Protein AF-A0AB39VXI3-F1 (afdb_monomer_lite)

Sequence (244 aa):
MFVRQLRINGYRSIRNIELELGQLNVICGPNGCGKSNLYKAVKLLHEASQGQLAAVLAEEGGIQKTLWAGKKRSGESRMNLSATLEDFDYELQVGFENSPGPGSSIFTLDPWVKAESLWMTGHQRRPSSRLVDASLGRFQMMMQREGIYRPLEASELSDGTLRFVCLAVAILSPRPPSFMAFNEPENSLHPDLIPALAMLLAETSRYSQLWITSHSPELAELIRQHAVVQCFELAQRQGETQLA

InterPro domains:
  IPR003959 ATPase, AAA-type, core [PF13304] (140-220)
  IPR027417 P-loop containing nucleoside triphosphate hydrolase [G3DSA:3.40.50.300] (1-109)
  IPR027417 P-loop containing nucleoside triphosphate hydrolase [G3DSA:3.40.50.300] (123-242)
  IPR027417 P-loop containing nucleoside triphosphate hydrolase [SSF52540] (1-229)
  IPR041685 Endonuclease GajA/Old nuclease/RecF-like, AAA domain [PF13175] (1-49)

Radius of gyration: 20.3 Å; chains: 1; bounding box: 41×55×59 Å

Secondary structure (DSSP, 8-state):
--EEEEEEEEETTEEEEEEE--SEEEEE--TTSSHHHHHHHHHHHHHHHTTTHHHHHHHTT-HHHHB--SPPPTT--EEEEEEEESSEEEEEEEE------TT--S-TTS-EEEEEEEEETTS---S--------------EE--TT-SSPEEGGGS-HHHHHHHHHHHHHT-SS--SEEEEESTTTTS-GGGHHHHHHHHHHHTTTSEEEEE-S-HHHHHHHHTTS--EEEEEEEETTEEEE-

Foldseek 3Di:
DAFQKKWKDFFQQAHTDIDGADLAEEEEEAPPLQLVSVLVLVVLVVCVQAVNNQVVCVVCPFLVNTGYDDDDDVPRFKIWIWTDGDFKIWIWIWGFDPDPDDPDDPPRRGIDGPDTAIGGPPDDGDHDDDDDDDDDDDDFDWADDPPDPDTDGLVRDDPQVSLLVVLLCQLPPPDHPQEDEEEASVPPHDPVCLLVSLQSSLVSSVRHRYHYYHHDPVSVVSVVVRHDYDYFYWGQDPSHIDTD

Organism: NCBI:txid3234145

Structure (mmCIF, N/CA/C/O backbone):
data_AF-A0AB39VXI3-F1
#
_entry.id   AF-A0AB39VXI3-F1
#
loop_
_atom_site.group_PDB
_atom_site.id
_atom_site.type_symbol
_atom_site.label_atom_id
_atom_site.label_alt_id
_atom_site.label_comp_id
_atom_site.label_asym_id
_atom_site.label_entity_id
_atom_site.label_seq_id
_atom_site.pdbx_PDB_ins_code
_atom_site.Cartn_x
_atom_site.Cartn_y
_atom_site.Cartn_z
_atom_site.occupancy
_atom_site.B_iso_or_equiv
_atom_site.auth_seq_id
_atom_site.auth_comp_id
_atom_site.auth_asym_id
_atom_site.auth_atom_id
_atom_site.pdbx_PDB_model_num
ATOM 1 N N . MET A 1 1 ? -11.856 -8.876 -9.275 1.00 69.25 1 MET A N 1
ATOM 2 C CA . MET A 1 1 ? -10.913 -8.922 -8.134 1.00 69.25 1 MET A CA 1
ATOM 3 C C . MET A 1 1 ? -10.643 -7.514 -7.616 1.00 69.25 1 MET A C 1
ATOM 5 O O . MET A 1 1 ? -9.584 -6.936 -7.849 1.00 69.25 1 MET A O 1
ATOM 9 N N . PHE A 1 2 ? -11.627 -7.002 -6.895 1.00 81.44 2 PHE A N 1
ATOM 10 C CA . PHE A 1 2 ? -11.574 -5.843 -6.019 1.00 81.44 2 PHE A CA 1
ATOM 11 C C . PHE A 1 2 ? -11.417 -6.340 -4.571 1.00 81.44 2 PHE A C 1
ATOM 13 O O . PHE A 1 2 ? -12.063 -7.311 -4.168 1.00 81.44 2 PHE A O 1
ATOM 20 N N . VAL A 1 3 ? -10.553 -5.704 -3.787 1.00 86.12 3 VAL A N 1
ATOM 21 C CA . VAL A 1 3 ? -10.392 -5.951 -2.349 1.00 86.12 3 VAL A CA 1
ATOM 22 C C . VAL A 1 3 ? -11.417 -5.094 -1.612 1.00 86.12 3 VAL A C 1
ATOM 24 O O . VAL A 1 3 ? -11.347 -3.874 -1.660 1.00 86.12 3 VAL A O 1
ATOM 27 N N . ARG A 1 4 ? -12.374 -5.712 -0.922 1.00 88.31 4 ARG A N 1
ATOM 28 C CA . ARG A 1 4 ? -13.419 -5.015 -0.154 1.00 88.31 4 ARG A CA 1
ATOM 29 C C . ARG A 1 4 ? -12.959 -4.599 1.234 1.00 88.31 4 ARG A C 1
ATOM 31 O O . ARG A 1 4 ? -13.412 -3.580 1.742 1.00 88.31 4 ARG A O 1
ATOM 38 N N . GLN A 1 5 ? -12.085 -5.382 1.863 1.00 90.50 5 GLN A N 1
ATOM 39 C CA . GLN A 1 5 ? -11.602 -5.086 3.209 1.00 90.50 5 GLN A CA 1
ATOM 40 C C . GLN A 1 5 ? -10.172 -5.589 3.414 1.00 90.50 5 GLN A C 1
ATOM 42 O O . GLN A 1 5 ? -9.829 -6.678 2.962 1.00 90.50 5 GLN A O 1
ATOM 47 N N . LEU A 1 6 ? -9.360 -4.825 4.142 1.00 90.56 6 LEU A N 1
ATOM 48 C CA . LEU A 1 6 ? -8.034 -5.216 4.615 1.00 90.56 6 LEU A CA 1
ATOM 49 C C . LEU A 1 6 ? -8.010 -5.205 6.150 1.00 90.56 6 LEU A C 1
ATOM 51 O O . LEU A 1 6 ? -8.359 -4.201 6.773 1.00 90.56 6 LEU A O 1
ATOM 55 N N . ARG A 1 7 ? -7.553 -6.300 6.765 1.00 88.88 7 ARG A N 1
ATOM 56 C CA . ARG A 1 7 ? -7.296 -6.403 8.210 1.00 88.88 7 ARG A CA 1
ATOM 57 C C . ARG A 1 7 ? -5.829 -6.737 8.469 1.00 88.88 7 ARG A C 1
ATOM 59 O O . ARG A 1 7 ? -5.289 -7.692 7.907 1.00 88.88 7 ARG A O 1
ATOM 66 N N . ILE A 1 8 ? -5.201 -5.972 9.359 1.00 90.06 8 ILE A N 1
ATOM 67 C CA . ILE A 1 8 ? -3.799 -6.117 9.770 1.00 90.06 8 ILE A CA 1
ATOM 68 C C . ILE A 1 8 ? -3.756 -6.247 11.293 1.00 90.06 8 ILE A C 1
ATOM 70 O O . ILE A 1 8 ? -4.106 -5.309 12.011 1.00 90.06 8 ILE A O 1
ATOM 74 N N . ASN A 1 9 ? -3.290 -7.390 11.792 1.00 86.75 9 ASN A N 1
ATOM 75 C CA . ASN A 1 9 ? -3.176 -7.673 13.218 1.00 86.75 9 ASN A CA 1
ATOM 76 C C . ASN A 1 9 ? -1.754 -8.133 13.580 1.00 86.75 9 ASN A C 1
ATOM 78 O O . ASN A 1 9 ? -1.178 -9.000 12.919 1.00 86.75 9 ASN A O 1
ATOM 82 N N . GLY A 1 10 ? -1.192 -7.567 14.649 1.00 82.69 10 GLY A N 1
ATOM 83 C CA . GLY A 1 10 ? 0.086 -8.004 15.215 1.00 82.69 10 GLY A CA 1
ATOM 84 C C . GLY A 1 10 ? 1.336 -7.682 14.379 1.00 82.69 10 GLY A C 1
ATOM 85 O O . GLY A 1 10 ? 2.333 -8.390 14.520 1.00 82.69 10 GLY A O 1
ATOM 86 N N . TYR A 1 11 ? 1.313 -6.646 13.531 1.00 86.12 11 TYR A N 1
ATOM 87 C CA . TYR A 1 11 ? 2.388 -6.313 12.584 1.00 86.12 11 TYR A CA 1
ATOM 88 C C . TYR A 1 11 ? 3.095 -4.990 12.931 1.00 86.12 11 TYR A C 1
ATOM 90 O O . TYR A 1 11 ? 2.539 -3.906 12.756 1.00 86.12 11 TYR A O 1
ATOM 98 N N . ARG A 1 12 ? 4.357 -5.050 13.371 1.00 87.12 12 ARG A N 1
ATOM 99 C CA . ARG A 1 12 ? 5.215 -3.892 13.703 1.00 87.12 12 ARG A CA 1
ATOM 100 C C . ARG A 1 12 ? 4.594 -2.910 14.706 1.00 87.12 12 ARG A C 1
ATOM 102 O O . ARG A 1 12 ? 4.552 -3.206 15.897 1.00 87.12 12 ARG A O 1
ATOM 109 N N . SER A 1 13 ? 4.146 -1.744 14.232 1.00 87.88 13 SER A N 1
ATOM 110 C CA . SER A 1 13 ? 3.434 -0.712 15.000 1.00 87.88 13 SER A CA 1
ATOM 111 C C . SER A 1 13 ? 1.910 -0.824 14.887 1.00 87.88 13 SER A C 1
ATOM 113 O O . SER A 1 13 ? 1.193 -0.089 15.554 1.00 87.88 13 SER A O 1
ATOM 115 N N . ILE A 1 14 ? 1.392 -1.730 14.059 1.00 89.69 14 ILE A N 1
ATOM 116 C CA . ILE A 1 14 ? -0.038 -1.957 13.855 1.00 89.69 14 ILE A CA 1
ATOM 117 C C . ILE A 1 14 ? -0.463 -3.133 14.729 1.00 89.69 14 ILE A C 1
ATOM 119 O O . ILE A 1 14 ? -0.146 -4.292 14.450 1.00 89.69 14 ILE A O 1
ATOM 123 N N . ARG A 1 15 ? -1.196 -2.837 15.801 1.00 86.25 15 ARG A N 1
ATOM 124 C CA . ARG A 1 15 ? -1.732 -3.872 16.686 1.00 86.25 15 ARG A CA 1
ATOM 125 C C . ARG A 1 15 ? -2.981 -4.520 16.103 1.00 86.25 15 ARG A C 1
ATOM 127 O O . ARG A 1 15 ? -3.026 -5.742 16.004 1.00 86.25 15 ARG A O 1
ATOM 134 N N . ASN A 1 16 ? -3.960 -3.708 15.709 1.00 89.56 16 ASN A N 1
ATOM 135 C CA . ASN A 1 16 ? -5.158 -4.133 14.991 1.00 89.56 16 ASN A CA 1
ATOM 136 C C . ASN A 1 16 ? -5.725 -2.958 14.179 1.00 89.56 16 ASN A C 1
ATOM 138 O O . ASN A 1 16 ? -6.167 -1.976 14.769 1.00 89.56 16 ASN A O 1
ATOM 142 N N . ILE A 1 17 ? -5.728 -3.066 12.852 1.00 92.19 17 ILE A N 1
ATOM 143 C CA . ILE A 1 17 ? -6.377 -2.122 11.932 1.00 92.19 17 ILE A CA 1
ATOM 144 C C . ILE A 1 17 ? -7.281 -2.901 10.975 1.00 92.19 17 ILE A C 1
ATOM 146 O O . ILE A 1 17 ? -6.923 -3.985 10.516 1.00 92.19 17 ILE A O 1
ATOM 150 N N . GLU A 1 18 ? -8.440 -2.322 10.678 1.00 92.69 18 GLU A N 1
ATOM 151 C CA . GLU A 1 18 ? -9.460 -2.831 9.765 1.00 92.69 18 GLU A CA 1
ATOM 152 C C . GLU A 1 18 ? -9.914 -1.676 8.867 1.00 92.69 18 GLU A C 1
ATOM 154 O O . GLU A 1 18 ? -10.170 -0.579 9.362 1.00 92.69 18 GLU A O 1
ATOM 159 N N . LEU A 1 19 ? -9.928 -1.901 7.552 1.00 93.19 19 LEU A N 1
ATOM 160 C CA . LEU A 1 19 ? -10.155 -0.877 6.531 1.00 93.19 19 LEU A CA 1
ATOM 161 C C . LEU A 1 19 ? -11.074 -1.443 5.448 1.00 93.19 19 LEU A C 1
ATOM 163 O O . LEU A 1 19 ? -10.679 -2.364 4.735 1.00 93.19 19 LEU A O 1
ATOM 167 N N . GLU A 1 20 ? -12.280 -0.901 5.313 1.00 93.75 20 GLU A N 1
ATOM 168 C CA . GLU A 1 20 ? -13.154 -1.146 4.157 1.00 93.75 20 GLU A CA 1
ATOM 169 C C . GLU A 1 20 ? -12.652 -0.301 2.987 1.00 93.75 20 GLU A C 1
ATOM 171 O O . GLU A 1 20 ? -12.491 0.903 3.157 1.00 93.75 20 GLU A O 1
ATOM 176 N N . LEU A 1 21 ? -12.348 -0.904 1.836 1.00 93.69 21 LEU A N 1
ATOM 177 C CA . LEU A 1 21 ? -11.631 -0.227 0.751 1.00 93.69 21 LEU A CA 1
ATOM 178 C C . LEU A 1 21 ? -12.560 0.166 -0.399 1.00 93.69 21 LEU A C 1
ATOM 180 O O . LEU A 1 21 ? -13.336 -0.648 -0.899 1.00 93.69 21 LEU A O 1
ATOM 184 N N . GLY A 1 22 ? -12.410 1.402 -0.865 1.00 93.81 22 GLY A N 1
ATOM 185 C CA . GLY A 1 22 ? -13.047 1.931 -2.065 1.00 93.81 22 GLY A CA 1
ATOM 186 C C . GLY A 1 22 ? -12.204 1.689 -3.318 1.00 93.81 22 GLY A C 1
ATOM 187 O O . GLY A 1 22 ? -11.193 0.984 -3.288 1.00 93.81 22 GLY A O 1
ATOM 188 N N . GLN A 1 23 ? -12.592 2.313 -4.432 1.00 94.62 23 GLN A N 1
ATOM 189 C CA . GLN A 1 23 ? -11.849 2.221 -5.694 1.00 94.62 23 GLN A CA 1
ATOM 190 C C . GLN A 1 23 ? -10.489 2.942 -5.636 1.00 94.62 23 GLN A C 1
ATOM 192 O O . GLN A 1 23 ? -9.514 2.468 -6.215 1.00 94.62 23 GLN A O 1
ATOM 197 N N . LEU A 1 24 ? -10.401 4.063 -4.913 1.00 96.06 24 LEU A N 1
ATOM 198 C CA . LEU A 1 24 ? -9.186 4.866 -4.776 1.00 96.06 24 LEU A CA 1
ATOM 199 C C . LEU A 1 24 ? -8.959 5.199 -3.296 1.00 96.06 24 LEU A C 1
ATOM 201 O O . LEU A 1 24 ? -9.704 5.981 -2.706 1.00 96.06 24 LEU A O 1
ATOM 205 N N . ASN A 1 25 ? -7.938 4.588 -2.695 1.00 95.75 25 ASN A N 1
ATOM 206 C CA . ASN A 1 25 ? -7.640 4.677 -1.267 1.00 95.75 25 ASN A CA 1
ATOM 207 C C . ASN A 1 25 ? -6.348 5.470 -1.050 1.00 95.75 25 ASN A C 1
ATOM 209 O O . ASN A 1 25 ? -5.294 5.062 -1.546 1.00 95.75 25 ASN A O 1
ATOM 213 N N . VAL A 1 26 ? -6.403 6.563 -0.284 1.00 95.38 26 VAL A N 1
ATOM 214 C CA . VAL A 1 26 ? -5.223 7.371 0.068 1.00 95.38 26 VAL A CA 1
ATOM 215 C C . VAL A 1 26 ? -5.016 7.381 1.581 1.00 95.38 26 VAL A C 1
ATOM 217 O O . VAL A 1 26 ? -5.882 7.802 2.345 1.00 95.38 26 VAL A O 1
ATOM 220 N N . ILE A 1 27 ? -3.848 6.914 2.014 1.00 94.44 27 ILE A N 1
ATOM 221 C CA . ILE A 1 27 ? -3.446 6.778 3.410 1.00 94.44 27 ILE A CA 1
ATOM 222 C C . ILE A 1 27 ? -2.492 7.931 3.751 1.00 94.44 27 ILE A C 1
ATOM 224 O O . ILE A 1 27 ? -1.345 7.961 3.293 1.00 94.44 27 ILE A O 1
ATOM 228 N N . CYS A 1 28 ? -2.970 8.862 4.572 1.00 91.62 28 CYS A N 1
ATOM 229 C CA . CYS A 1 28 ? -2.289 10.088 4.992 1.00 91.62 28 CYS A CA 1
ATOM 230 C C . CYS A 1 28 ? -1.898 10.048 6.483 1.00 91.62 28 CYS A C 1
ATOM 232 O O . CYS A 1 28 ? -2.209 9.107 7.212 1.00 91.62 28 CYS A O 1
ATOM 234 N N . GLY A 1 29 ? -1.180 11.075 6.939 1.00 86.19 29 GLY A N 1
ATOM 235 C CA . GLY A 1 29 ? -0.747 11.252 8.331 1.00 86.19 29 GLY A CA 1
ATOM 236 C C . GLY A 1 29 ? 0.712 11.719 8.421 1.00 86.19 29 GLY A C 1
ATOM 237 O O . GLY A 1 29 ? 1.407 11.736 7.401 1.00 86.19 29 GLY A O 1
ATOM 238 N N . PRO A 1 30 ? 1.222 12.071 9.614 1.00 83.50 30 PRO A N 1
ATOM 239 C CA . PRO A 1 30 ? 2.572 12.612 9.791 1.00 83.50 30 PRO A CA 1
ATOM 240 C C . PRO A 1 30 ? 3.688 11.570 9.578 1.00 83.50 30 PRO A C 1
ATOM 242 O O . PRO A 1 30 ? 3.446 10.379 9.345 1.00 83.50 30 PRO A O 1
ATOM 245 N N . ASN A 1 31 ? 4.946 12.004 9.673 1.00 84.75 31 ASN A N 1
ATOM 246 C CA . ASN A 1 31 ? 6.098 11.099 9.678 1.00 84.75 31 ASN A CA 1
ATOM 247 C C . ASN A 1 31 ? 6.047 10.152 10.889 1.00 84.75 31 ASN A C 1
ATOM 249 O O . ASN A 1 31 ? 5.639 10.537 11.981 1.00 84.75 31 ASN A O 1
ATOM 253 N N . GLY A 1 32 ? 6.437 8.890 10.691 1.00 82.94 32 GLY A N 1
ATOM 254 C CA . GLY A 1 32 ? 6.455 7.872 11.749 1.00 82.94 32 GLY A CA 1
ATOM 255 C C . GLY A 1 32 ? 5.091 7.302 12.176 1.00 82.94 32 GLY A C 1
ATOM 256 O O . GLY A 1 32 ? 5.077 6.325 12.920 1.00 82.94 32 GLY A O 1
ATOM 257 N N . CYS A 1 33 ? 3.953 7.825 11.691 1.00 88.12 33 CYS A N 1
ATOM 258 C CA . CYS A 1 33 ? 2.627 7.361 12.134 1.00 88.12 33 CYS A CA 1
ATOM 259 C C . CYS A 1 33 ? 2.344 5.879 11.831 1.00 88.12 33 CYS A C 1
ATOM 261 O O . CYS A 1 33 ? 1.691 5.209 12.628 1.00 88.12 33 CYS A O 1
ATOM 263 N N . GLY A 1 34 ? 2.862 5.355 10.713 1.00 87.75 34 GLY A N 1
ATOM 264 C CA . GLY A 1 34 ? 2.712 3.950 10.317 1.00 87.75 34 GLY A CA 1
ATOM 265 C C . GLY A 1 34 ? 2.456 3.688 8.830 1.00 87.75 34 GLY A C 1
ATOM 266 O O . GLY A 1 34 ? 2.448 2.520 8.448 1.00 87.75 34 GLY A O 1
ATOM 267 N N . LYS A 1 35 ? 2.300 4.722 7.983 1.00 90.88 35 LYS A N 1
ATOM 268 C CA . LYS A 1 35 ? 2.035 4.593 6.528 1.00 90.88 35 LYS A CA 1
ATOM 269 C C . LYS A 1 35 ? 2.856 3.493 5.846 1.00 90.88 35 LYS A C 1
ATOM 271 O O . LYS A 1 35 ? 2.298 2.566 5.268 1.00 90.88 35 LYS A O 1
ATOM 276 N N . SER A 1 36 ? 4.179 3.545 5.983 1.00 88.88 36 SER A N 1
ATOM 277 C CA . SER A 1 36 ? 5.098 2.602 5.335 1.00 88.88 36 SER A CA 1
ATOM 278 C C . SER A 1 36 ? 5.007 1.175 5.910 1.00 88.88 36 SER A C 1
ATOM 280 O O . SER A 1 36 ? 5.344 0.219 5.218 1.00 88.88 36 SER A O 1
ATOM 282 N N . ASN A 1 37 ? 4.504 0.990 7.142 1.00 89.44 37 ASN A N 1
ATOM 283 C CA . ASN A 1 37 ? 4.169 -0.338 7.678 1.00 89.44 37 ASN A CA 1
ATOM 284 C C . ASN A 1 37 ? 2.856 -0.864 7.075 1.00 89.44 37 ASN A C 1
ATOM 286 O O . ASN A 1 37 ? 2.788 -2.039 6.732 1.00 89.44 37 ASN A O 1
ATOM 290 N N . LEU A 1 38 ? 1.855 -0.001 6.880 1.00 90.38 38 LEU A N 1
ATOM 291 C CA . LEU A 1 38 ? 0.609 -0.329 6.175 1.00 90.38 38 LEU A CA 1
ATOM 292 C C . LEU A 1 38 ? 0.883 -0.748 4.719 1.00 90.38 38 LEU A C 1
ATOM 294 O O . LEU A 1 38 ? 0.427 -1.805 4.293 1.00 90.38 38 LEU A O 1
ATOM 298 N N . TYR A 1 39 ? 1.727 -0.004 3.995 1.00 89.50 39 TYR A N 1
ATOM 299 C CA . TYR A 1 39 ? 2.199 -0.413 2.666 1.00 89.50 39 TYR A CA 1
ATOM 300 C C . TYR A 1 39 ? 2.985 -1.734 2.698 1.00 89.50 39 TYR A C 1
ATOM 302 O O . TYR A 1 39 ? 2.702 -2.631 1.907 1.00 89.50 39 TYR A O 1
ATOM 310 N N . LYS A 1 40 ? 3.936 -1.906 3.630 1.00 86.06 40 LYS A N 1
ATOM 311 C CA . LYS A 1 40 ? 4.706 -3.161 3.744 1.00 86.06 40 LYS A CA 1
ATOM 312 C C . LYS A 1 40 ? 3.832 -4.373 4.094 1.00 86.06 40 LYS A C 1
ATOM 314 O O . LYS A 1 40 ? 4.170 -5.468 3.666 1.00 86.06 40 LYS A O 1
ATOM 319 N N . ALA A 1 41 ? 2.713 -4.207 4.803 1.00 86.69 41 ALA A N 1
ATOM 320 C CA . ALA A 1 41 ? 1.754 -5.291 5.040 1.00 86.69 41 ALA A CA 1
ATOM 321 C C . ALA A 1 41 ? 1.037 -5.722 3.744 1.00 86.69 41 ALA A C 1
ATOM 323 O O . ALA A 1 41 ? 0.932 -6.916 3.471 1.00 86.69 41 ALA A O 1
ATOM 324 N N . VAL A 1 42 ? 0.621 -4.762 2.906 1.00 86.56 42 VAL A N 1
ATOM 325 C CA . VAL A 1 42 ? 0.069 -5.037 1.565 1.00 86.56 42 VAL A CA 1
ATOM 326 C C . VAL A 1 42 ? 1.126 -5.674 0.654 1.00 86.56 42 VAL A C 1
ATOM 328 O O . VAL A 1 42 ? 0.834 -6.672 -0.005 1.00 86.56 42 VAL A O 1
ATOM 331 N N . LYS A 1 43 ? 2.378 -5.186 0.684 1.00 82.56 43 LYS A N 1
ATOM 332 C CA . LYS A 1 43 ? 3.503 -5.837 -0.008 1.00 82.56 43 LYS A CA 1
ATOM 333 C C . LYS A 1 43 ? 3.660 -7.289 0.457 1.00 82.56 43 LYS A C 1
ATOM 335 O O . LYS A 1 43 ? 3.766 -8.176 -0.378 1.00 82.56 43 LYS A O 1
ATOM 340 N N . LEU A 1 44 ? 3.644 -7.551 1.765 1.00 81.38 44 LEU A N 1
ATOM 341 C CA . LEU A 1 44 ? 3.857 -8.896 2.305 1.00 81.38 44 LEU A CA 1
ATOM 342 C C . LEU A 1 44 ? 2.751 -9.883 1.896 1.00 81.38 44 LEU A C 1
ATOM 344 O O . LEU A 1 44 ? 3.054 -11.041 1.621 1.00 81.38 44 LEU A O 1
ATOM 348 N N . LEU A 1 45 ? 1.495 -9.430 1.801 1.00 78.06 45 LEU A N 1
ATOM 349 C CA . LEU A 1 45 ? 0.391 -10.227 1.249 1.00 78.06 45 LEU A CA 1
ATOM 350 C C . LEU A 1 45 ? 0.631 -10.600 -0.223 1.00 78.06 45 LEU A C 1
ATOM 352 O O . LEU A 1 45 ? 0.457 -11.762 -0.591 1.00 78.06 45 LEU A O 1
ATOM 356 N N . HIS A 1 46 ? 1.068 -9.640 -1.045 1.00 78.56 46 HIS A N 1
ATOM 357 C CA . HIS A 1 46 ? 1.416 -9.888 -2.446 1.00 78.56 46 HIS A CA 1
ATOM 358 C C . HIS A 1 46 ? 2.597 -10.861 -2.570 1.00 78.56 46 HIS A C 1
ATOM 360 O O . HIS A 1 46 ? 2.470 -11.896 -3.218 1.00 78.56 46 HIS A O 1
ATOM 366 N N . GLU A 1 47 ? 3.709 -10.597 -1.888 1.00 72.75 47 GLU A N 1
ATOM 367 C CA . GLU A 1 47 ? 4.921 -11.427 -1.942 1.00 72.75 47 GLU A CA 1
ATOM 368 C C . GLU A 1 47 ? 4.675 -12.856 -1.428 1.00 72.75 47 GLU A C 1
ATOM 370 O O . GLU A 1 47 ? 5.243 -13.814 -1.950 1.00 72.75 47 GLU A O 1
ATOM 375 N N . ALA A 1 48 ? 3.771 -13.031 -0.457 1.00 68.31 48 ALA A N 1
ATOM 376 C CA . ALA A 1 48 ? 3.322 -14.351 -0.021 1.00 68.31 48 ALA A CA 1
ATOM 377 C C . ALA A 1 48 ? 2.569 -15.118 -1.116 1.00 68.31 48 ALA A C 1
ATOM 379 O O . ALA A 1 48 ? 2.832 -16.304 -1.298 1.00 68.31 48 ALA A O 1
ATOM 380 N N . SER A 1 49 ? 1.705 -14.448 -1.890 1.00 64.12 49 SER A N 1
ATOM 381 C CA . SER A 1 49 ? 1.008 -15.080 -3.023 1.00 64.12 49 SER A CA 1
ATOM 382 C C . SER A 1 49 ? 1.957 -15.561 -4.131 1.00 64.12 49 SER A C 1
ATOM 384 O O . SER A 1 49 ? 1.606 -16.469 -4.877 1.00 64.12 49 SER A O 1
ATOM 386 N N . GLN A 1 50 ? 3.163 -14.985 -4.208 1.00 67.56 50 GLN A N 1
ATOM 387 C CA . GLN A 1 50 ? 4.234 -15.374 -5.136 1.00 67.56 50 GLN A CA 1
ATOM 388 C C . GLN A 1 50 ? 5.235 -16.370 -4.506 1.00 67.56 50 GLN A C 1
ATOM 390 O O . GLN A 1 50 ? 6.309 -16.611 -5.049 1.00 67.56 50 GLN A O 1
ATOM 395 N N . GLY A 1 51 ? 4.944 -16.908 -3.314 1.00 62.38 51 GLY A N 1
ATOM 396 C CA . GLY A 1 51 ? 5.833 -17.822 -2.583 1.00 62.38 51 GLY A CA 1
ATOM 397 C C . GLY A 1 51 ? 7.081 -17.173 -1.959 1.00 62.38 51 GLY A C 1
ATOM 398 O O . GLY A 1 51 ? 7.851 -17.857 -1.286 1.00 62.38 51 GLY A O 1
ATOM 399 N N . GLN A 1 52 ? 7.280 -15.859 -2.106 1.00 72.62 52 GLN A N 1
ATOM 400 C CA . GLN A 1 52 ? 8.497 -15.140 -1.692 1.00 72.62 52 GLN A CA 1
ATOM 401 C C . GLN A 1 52 ? 8.520 -14.739 -0.202 1.00 72.62 52 GLN A C 1
ATOM 403 O O . GLN A 1 52 ? 9.463 -14.090 0.256 1.00 72.62 52 GLN A O 1
ATOM 408 N N . LEU A 1 53 ? 7.507 -15.136 0.581 1.00 69.38 53 LEU A N 1
ATOM 409 C CA . LEU A 1 53 ? 7.307 -14.727 1.979 1.00 69.38 53 LEU A CA 1
ATOM 410 C C . LEU A 1 53 ? 8.556 -14.888 2.862 1.00 69.38 53 LEU A C 1
ATOM 412 O O . LEU A 1 53 ? 8.890 -13.979 3.621 1.00 69.38 53 LEU A O 1
ATOM 416 N N . ALA A 1 54 ? 9.254 -16.022 2.766 1.00 66.62 54 ALA A N 1
ATOM 417 C CA . ALA A 1 54 ? 10.436 -16.284 3.587 1.00 66.62 54 ALA A CA 1
ATOM 418 C C . ALA A 1 54 ? 11.606 -15.341 3.248 1.00 66.62 54 ALA A C 1
ATOM 420 O O . ALA A 1 54 ? 12.260 -14.829 4.157 1.00 66.62 54 ALA A O 1
ATOM 421 N N . ALA A 1 55 ? 11.825 -15.056 1.959 1.00 66.06 55 ALA A N 1
ATOM 422 C CA . ALA A 1 55 ? 12.871 -14.145 1.501 1.00 66.06 55 ALA A CA 1
ATOM 423 C C . ALA A 1 55 ? 12.590 -12.703 1.951 1.00 66.06 55 ALA A C 1
ATOM 425 O O . ALA A 1 55 ? 13.440 -12.073 2.577 1.00 66.06 55 ALA A O 1
ATOM 426 N N . VAL A 1 56 ? 11.366 -12.209 1.744 1.00 71.62 56 VAL A N 1
ATOM 427 C CA . VAL A 1 56 ? 10.979 -10.840 2.132 1.00 71.62 56 VAL A CA 1
ATOM 428 C C . VAL A 1 56 ? 10.998 -10.650 3.655 1.00 71.62 56 VAL A C 1
ATOM 430 O O . VAL A 1 56 ? 11.362 -9.581 4.146 1.00 71.62 56 VAL A O 1
ATOM 433 N N . LEU A 1 57 ? 10.684 -11.688 4.439 1.00 72.88 57 LEU A N 1
ATOM 434 C CA . LEU A 1 57 ? 10.839 -11.634 5.897 1.00 72.88 57 LEU A CA 1
ATOM 435 C C . LEU A 1 57 ? 12.303 -11.671 6.357 1.00 72.88 57 LEU A C 1
ATOM 437 O O . LEU A 1 57 ? 12.598 -11.111 7.414 1.00 72.88 57 LEU A O 1
ATOM 441 N N . ALA A 1 58 ? 13.219 -12.256 5.582 1.00 67.75 58 ALA A N 1
ATOM 442 C CA . ALA A 1 58 ? 14.655 -12.140 5.825 1.00 67.75 58 ALA A CA 1
ATOM 443 C C . ALA A 1 58 ? 15.175 -10.728 5.485 1.00 67.75 58 ALA A C 1
ATOM 445 O O . ALA A 1 58 ? 15.867 -10.130 6.311 1.00 67.75 58 ALA A O 1
ATOM 446 N N . GLU A 1 59 ? 14.775 -10.153 4.342 1.00 71.44 59 GLU A N 1
ATOM 447 C CA . GLU A 1 59 ? 15.115 -8.775 3.931 1.00 71.44 59 GLU A CA 1
ATOM 448 C C . GLU A 1 59 ? 14.661 -7.721 4.954 1.00 71.44 59 GLU A C 1
ATOM 450 O O . GLU A 1 59 ? 15.418 -6.819 5.310 1.00 71.44 59 GLU A O 1
ATOM 455 N N . GLU A 1 60 ? 13.449 -7.858 5.503 1.00 72.56 60 GLU A N 1
ATOM 456 C CA . GLU A 1 60 ? 12.926 -6.984 6.567 1.00 72.56 60 GLU A CA 1
ATOM 457 C C . GLU A 1 60 ? 13.584 -7.232 7.948 1.00 72.56 60 GLU A C 1
ATOM 459 O O . GLU A 1 60 ? 13.154 -6.673 8.964 1.00 72.56 60 GLU A O 1
ATOM 464 N N . GLY A 1 61 ? 14.648 -8.042 8.001 1.00 64.44 61 GLY A N 1
ATOM 465 C CA . GLY A 1 61 ? 15.492 -8.269 9.171 1.00 64.44 61 GLY A CA 1
ATOM 466 C C . GLY A 1 61 ? 14.985 -9.344 10.135 1.00 64.44 61 GLY A C 1
ATOM 467 O O . GLY A 1 61 ? 15.291 -9.267 11.329 1.00 64.44 61 GLY A O 1
ATOM 468 N N . GLY A 1 62 ? 14.228 -10.319 9.626 1.00 65.62 62 GLY A N 1
ATOM 469 C CA . GLY A 1 62 ? 13.690 -11.470 10.350 1.00 65.62 62 GLY A CA 1
ATOM 470 C C . GLY A 1 62 ? 12.276 -11.252 10.898 1.00 65.62 62 GLY A C 1
ATOM 471 O O . GLY A 1 62 ? 11.862 -10.130 11.207 1.00 65.62 62 GLY A O 1
ATOM 472 N N . ILE A 1 63 ? 11.539 -12.353 11.107 1.00 68.12 63 ILE A N 1
ATOM 473 C CA . ILE A 1 63 ? 10.161 -12.333 11.638 1.00 68.12 63 ILE A CA 1
ATOM 474 C C . ILE A 1 63 ? 10.039 -11.579 12.978 1.00 68.12 63 ILE A C 1
ATOM 476 O O . ILE A 1 63 ? 9.031 -10.928 13.255 1.00 68.12 63 ILE A O 1
ATOM 480 N N . GLN A 1 64 ? 11.101 -11.582 13.793 1.00 64.88 64 GLN A N 1
ATOM 481 C CA . GLN A 1 64 ? 11.154 -10.843 15.058 1.00 64.88 64 GLN A CA 1
ATOM 482 C C . GLN A 1 64 ? 10.885 -9.335 14.898 1.00 64.88 64 GLN A C 1
ATOM 484 O O . GLN A 1 64 ? 10.289 -8.739 15.793 1.00 64.88 64 GLN A O 1
ATOM 489 N N . LYS A 1 65 ? 11.301 -8.729 13.774 1.00 67.25 65 LYS A N 1
ATOM 490 C CA . LYS A 1 65 ? 11.165 -7.287 13.487 1.00 67.25 65 LYS A CA 1
ATOM 491 C C . LYS A 1 65 ? 9.892 -6.924 12.715 1.00 67.25 65 LYS A C 1
ATOM 493 O O . LYS A 1 65 ? 9.599 -5.743 12.537 1.00 67.25 65 LYS A O 1
ATOM 498 N N . THR A 1 66 ? 9.145 -7.911 12.223 1.00 68.44 66 THR A N 1
ATOM 499 C CA . THR A 1 66 ? 7.857 -7.715 11.534 1.00 68.44 66 THR A CA 1
ATOM 500 C C . THR A 1 66 ? 6.655 -7.971 12.441 1.00 68.44 66 THR A C 1
ATOM 502 O O . THR A 1 66 ? 5.612 -7.357 12.240 1.00 68.44 66 THR A O 1
ATOM 505 N N . LEU A 1 67 ? 6.801 -8.772 13.498 1.00 73.94 67 LEU A N 1
ATOM 506 C CA . LEU A 1 67 ? 5.795 -8.900 14.558 1.00 73.94 67 LEU A CA 1
ATOM 507 C C . LEU A 1 67 ? 5.622 -7.607 15.386 1.00 73.94 67 LEU A C 1
ATOM 509 O O . LEU A 1 67 ? 6.482 -6.727 15.399 1.00 73.94 67 LEU A O 1
ATOM 513 N N . TRP A 1 68 ? 4.498 -7.510 16.101 1.00 73.50 68 TRP A N 1
ATOM 514 C CA . TRP A 1 68 ? 4.149 -6.406 17.007 1.00 73.50 68 TRP A CA 1
ATOM 515 C C . TRP A 1 68 ? 5.253 -6.103 18.033 1.00 73.50 68 TRP A C 1
ATOM 517 O O . TRP A 1 68 ? 5.748 -7.001 18.725 1.00 73.50 68 TRP A O 1
ATOM 527 N N . ALA A 1 69 ? 5.612 -4.821 18.137 1.00 63.72 69 ALA A N 1
ATOM 528 C CA . ALA A 1 69 ? 6.732 -4.331 18.943 1.00 63.72 69 ALA A CA 1
ATOM 529 C C . ALA A 1 69 ? 6.356 -3.895 20.375 1.00 63.72 69 ALA A C 1
ATOM 531 O O . ALA A 1 69 ? 7.241 -3.700 21.207 1.00 63.72 69 ALA A O 1
ATOM 532 N N . GLY A 1 70 ? 5.064 -3.725 20.679 1.00 61.00 70 GLY A N 1
ATOM 533 C CA . GLY A 1 70 ? 4.597 -3.320 22.009 1.00 61.00 70 GLY A CA 1
ATOM 534 C C . GLY A 1 70 ? 4.566 -4.460 23.036 1.00 61.00 70 GLY A C 1
ATOM 535 O O . GLY A 1 70 ? 4.979 -5.590 22.771 1.00 61.00 70 GLY A O 1
ATOM 536 N N . LYS A 1 71 ? 4.029 -4.178 24.234 1.00 51.72 71 LYS A N 1
ATOM 537 C CA . LYS A 1 71 ? 3.839 -5.198 25.285 1.00 51.72 71 LYS A CA 1
ATOM 538 C C . LYS A 1 71 ? 2.944 -6.332 24.763 1.00 51.72 71 LYS A C 1
ATOM 540 O O . LYS A 1 71 ? 1.795 -6.089 24.396 1.00 51.72 71 LYS A O 1
ATOM 545 N N . LYS A 1 72 ? 3.480 -7.554 24.747 1.00 52.12 72 LYS A N 1
ATOM 546 C CA . LYS A 1 72 ? 2.807 -8.784 24.293 1.00 52.12 72 LYS A CA 1
ATOM 547 C C . LYS A 1 72 ? 2.100 -9.461 25.468 1.00 52.12 72 LYS A C 1
ATOM 549 O O . LYS A 1 72 ? 2.649 -9.477 26.572 1.00 52.12 72 LYS A O 1
ATOM 554 N N . ARG A 1 73 ? 0.928 -10.063 25.256 1.00 52.06 73 ARG A N 1
ATOM 555 C CA . ARG A 1 73 ? 0.389 -11.066 26.193 1.00 52.06 73 ARG A CA 1
ATOM 556 C C . ARG A 1 73 ? 1.088 -12.409 25.974 1.00 52.06 73 ARG A C 1
ATOM 558 O O . ARG A 1 73 ? 1.653 -12.667 24.911 1.00 52.06 73 ARG A O 1
ATOM 565 N N . SER A 1 74 ? 1.036 -13.284 26.977 1.00 43.72 74 SER A N 1
ATOM 566 C CA . SER A 1 74 ? 1.563 -14.646 26.839 1.00 43.72 74 SER A CA 1
ATOM 567 C C . SER A 1 74 ? 0.868 -15.367 25.675 1.00 43.72 74 SER A C 1
ATOM 569 O O . SER A 1 74 ? -0.360 -15.400 25.617 1.00 43.72 74 SER A O 1
ATOM 571 N N . GLY A 1 75 ? 1.651 -15.890 24.728 1.00 49.62 75 GLY A N 1
ATOM 572 C CA . GLY A 1 75 ? 1.165 -16.529 23.497 1.00 49.62 75 GLY A CA 1
ATOM 573 C C . GLY A 1 75 ? 1.006 -15.613 22.269 1.00 49.62 75 GLY A C 1
ATOM 574 O O . GLY A 1 75 ? 0.876 -16.131 21.158 1.00 49.62 75 GLY A O 1
ATOM 575 N N . GLU A 1 76 ? 1.073 -14.282 22.405 1.00 49.81 76 GLU A N 1
ATOM 576 C CA . GLU A 1 76 ? 0.963 -13.329 21.280 1.00 49.81 76 GLU A CA 1
ATOM 577 C C . GLU A 1 76 ? 2.283 -13.195 20.490 1.00 49.81 76 GLU A C 1
ATOM 579 O O . GLU A 1 76 ? 2.940 -12.154 20.473 1.00 49.81 76 GLU A O 1
ATOM 584 N N . SER A 1 77 ? 2.649 -14.275 19.795 1.00 61.09 77 SER A N 1
ATOM 585 C CA . SER A 1 77 ? 3.802 -14.347 18.884 1.00 61.09 77 SER A CA 1
ATOM 586 C C . SER A 1 77 ? 3.377 -14.797 17.477 1.00 61.09 77 SER A C 1
ATOM 588 O O . SER A 1 77 ? 3.882 -15.781 16.925 1.00 61.09 77 SER A O 1
ATOM 590 N N . ARG A 1 78 ? 2.379 -14.097 16.926 1.00 65.31 78 ARG A N 1
ATOM 591 C CA . ARG A 1 78 ? 1.864 -14.249 15.558 1.00 65.31 78 ARG A CA 1
ATOM 592 C C . ARG A 1 78 ? 1.377 -12.906 15.010 1.00 65.31 78 ARG A C 1
ATOM 594 O O . ARG A 1 78 ? 0.903 -12.079 15.785 1.00 65.31 78 ARG A O 1
ATOM 601 N N . MET A 1 79 ? 1.451 -12.743 13.696 1.00 72.69 79 MET A N 1
ATOM 602 C CA . MET A 1 79 ? 0.724 -11.730 12.930 1.00 72.69 79 MET A CA 1
ATOM 603 C C . MET A 1 79 ? -0.362 -12.413 12.097 1.00 72.69 79 MET A C 1
ATOM 605 O O . MET A 1 79 ? -0.210 -13.579 11.721 1.00 72.69 79 MET A O 1
ATOM 609 N N . ASN A 1 80 ? -1.444 -11.691 11.815 1.00 71.31 80 ASN A N 1
ATOM 610 C CA . ASN A 1 80 ? -2.468 -12.099 10.859 1.00 71.31 80 ASN A CA 1
ATOM 611 C C . ASN A 1 80 ? -2.698 -10.954 9.871 1.00 71.31 80 ASN A C 1
ATOM 613 O O . ASN A 1 80 ? -3.013 -9.834 10.283 1.00 71.31 80 ASN A O 1
ATOM 617 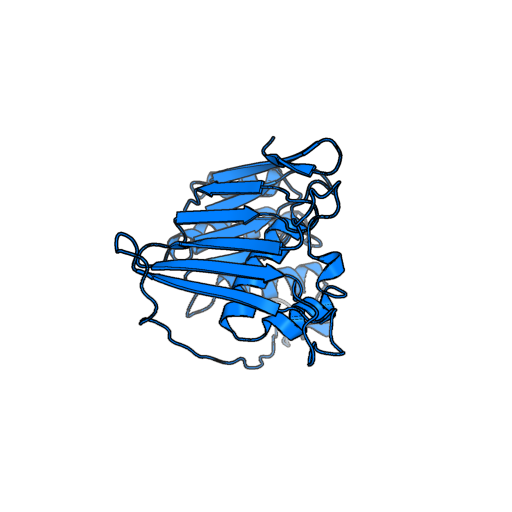N N . LEU A 1 81 ? -2.528 -11.238 8.585 1.00 71.31 81 LEU A N 1
ATOM 618 C CA . LEU A 1 81 ? -2.849 -10.331 7.491 1.00 71.31 81 LEU A CA 1
ATOM 619 C C . LEU A 1 81 ? -3.971 -10.980 6.684 1.00 71.31 81 LEU A C 1
ATOM 621 O O . LEU A 1 81 ? -3.841 -12.131 6.271 1.00 71.31 81 LEU A O 1
ATOM 625 N N . SER A 1 82 ? -5.071 -10.265 6.457 1.00 73.19 82 SER A N 1
ATOM 626 C CA . SER A 1 82 ? -6.172 -10.795 5.649 1.00 73.19 82 SER A CA 1
ATOM 627 C C . SER A 1 82 ? -6.801 -9.737 4.758 1.00 73.19 82 SER A C 1
ATOM 629 O O . SER A 1 82 ? -6.907 -8.568 5.134 1.00 73.19 82 SER A O 1
ATOM 631 N N . ALA A 1 83 ? -7.208 -10.174 3.572 1.00 67.75 83 ALA A N 1
ATOM 632 C CA . ALA A 1 83 ? -7.911 -9.384 2.580 1.00 67.75 83 ALA A CA 1
ATOM 633 C C . ALA A 1 83 ? -9.218 -10.100 2.224 1.00 67.75 83 ALA A C 1
ATOM 635 O O . ALA A 1 83 ? -9.205 -11.272 1.856 1.00 67.75 83 ALA A O 1
ATOM 636 N N . THR A 1 84 ? -10.340 -9.398 2.325 1.00 73.00 84 THR A N 1
ATOM 637 C CA . THR A 1 84 ? -11.644 -9.840 1.817 1.00 73.00 84 THR A CA 1
ATOM 638 C C . THR A 1 84 ? -11.773 -9.308 0.398 1.00 73.00 84 THR A C 1
ATOM 640 O O . THR A 1 84 ? -11.672 -8.094 0.212 1.00 73.00 84 THR A O 1
ATOM 643 N N . LEU A 1 85 ? -11.981 -10.164 -0.601 1.00 69.81 85 LEU A N 1
ATOM 644 C CA . LEU A 1 85 ? -12.155 -9.755 -1.997 1.00 69.81 85 LEU A CA 1
ATOM 645 C C . LEU A 1 85 ? -13.616 -9.980 -2.431 1.00 69.81 85 LEU A C 1
ATOM 647 O O . LEU A 1 85 ? -14.511 -10.091 -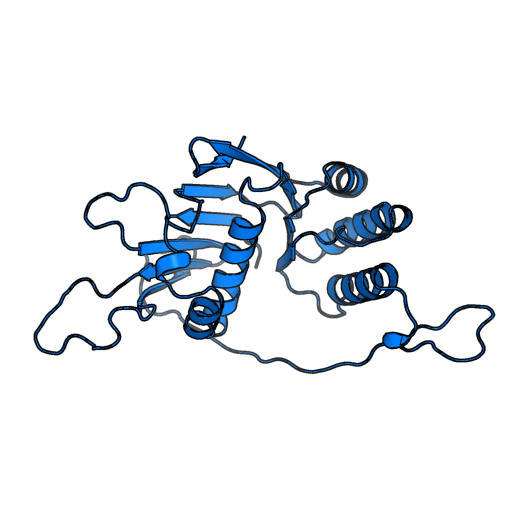1.593 1.00 69.81 85 LEU A O 1
ATOM 651 N N . GLU A 1 86 ? -13.898 -9.947 -3.733 1.00 65.62 86 GLU A N 1
ATOM 652 C CA . GLU A 1 86 ? -15.256 -10.170 -4.255 1.00 65.62 86 GLU A CA 1
ATOM 653 C C . GLU A 1 86 ? -15.682 -11.640 -4.195 1.00 65.62 86 GLU A C 1
ATOM 655 O O . GLU A 1 86 ? -16.795 -11.932 -3.759 1.00 65.62 86 GLU A O 1
ATOM 660 N N . ASP A 1 87 ? -14.789 -12.530 -4.636 1.00 53.44 87 ASP A N 1
ATOM 661 C CA . ASP A 1 87 ? -15.065 -13.953 -4.867 1.00 53.44 87 ASP A CA 1
ATOM 662 C C . ASP A 1 87 ? -14.427 -14.865 -3.798 1.00 53.44 87 ASP A C 1
ATOM 664 O O . ASP A 1 87 ? -14.849 -16.010 -3.604 1.00 53.44 87 ASP A O 1
ATO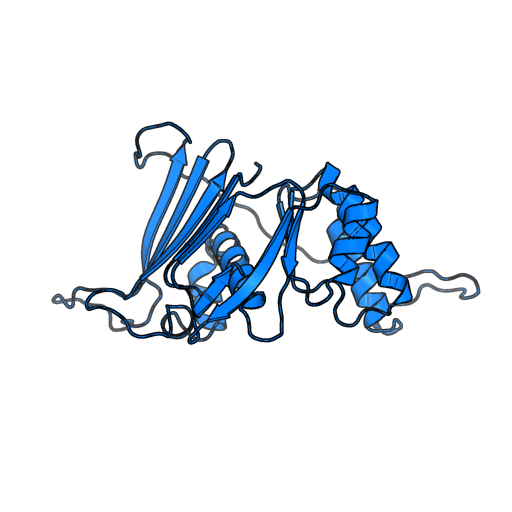M 668 N N . PHE A 1 88 ? -13.388 -14.375 -3.113 1.00 50.75 88 PHE A N 1
ATOM 669 C CA . PHE A 1 88 ? -12.661 -15.111 -2.079 1.00 50.75 88 PHE A CA 1
ATOM 670 C C . PHE A 1 88 ? -12.087 -14.209 -0.975 1.00 50.75 88 PHE A C 1
ATOM 672 O O . PHE A 1 88 ? -11.752 -13.047 -1.195 1.00 50.75 88 PHE A O 1
ATOM 679 N N . ASP A 1 89 ? -11.908 -14.785 0.211 1.00 51.25 89 ASP A N 1
ATOM 680 C CA . ASP A 1 89 ? -11.227 -14.190 1.357 1.00 51.25 89 ASP A CA 1
ATOM 681 C C . ASP A 1 89 ? -9.841 -14.848 1.490 1.00 51.25 89 ASP A C 1
ATOM 683 O O . ASP A 1 89 ? -9.738 -16.078 1.541 1.00 51.25 89 ASP A O 1
ATOM 687 N N . TYR A 1 90 ? -8.775 -14.053 1.579 1.00 58.00 90 TYR A N 1
ATOM 688 C CA . TYR A 1 90 ? -7.406 -14.521 1.814 1.00 58.00 90 TYR A CA 1
ATOM 689 C C . TYR A 1 90 ? -6.972 -14.211 3.251 1.00 58.00 90 TYR A C 1
ATOM 691 O O . TYR A 1 90 ? -7.059 -13.066 3.696 1.00 58.00 90 TYR A O 1
ATOM 699 N N . GLU A 1 91 ? -6.487 -15.217 3.980 1.00 56.22 91 GLU A N 1
ATOM 700 C CA . GLU A 1 91 ? -5.999 -15.097 5.360 1.00 56.22 91 GLU A CA 1
ATOM 701 C C . GLU A 1 91 ? -4.609 -15.741 5.505 1.00 56.22 91 GLU A C 1
ATOM 703 O O . GLU A 1 91 ? -4.420 -16.917 5.187 1.00 56.22 91 GLU A O 1
ATOM 708 N N . LEU A 1 92 ? -3.639 -14.970 6.010 1.00 65.06 92 LEU A N 1
ATOM 709 C CA . LEU A 1 92 ? -2.241 -15.363 6.183 1.00 65.06 92 LEU A CA 1
ATOM 710 C C . LEU A 1 92 ? -1.795 -15.142 7.639 1.00 65.06 92 LEU A C 1
ATOM 712 O O . LEU A 1 92 ? -1.548 -14.013 8.074 1.00 65.06 92 LEU A O 1
ATOM 716 N N . GLN A 1 93 ? -1.641 -16.239 8.383 1.00 56.09 93 GLN A N 1
ATOM 717 C CA . GLN A 1 93 ? -1.160 -16.256 9.766 1.00 56.09 93 GLN A CA 1
ATOM 718 C C . GLN A 1 93 ? 0.285 -16.760 9.844 1.00 56.09 93 GLN A C 1
ATOM 720 O O . GLN A 1 93 ? 0.585 -17.899 9.484 1.00 56.09 93 GLN A O 1
ATOM 725 N N . VAL A 1 94 ? 1.181 -15.935 10.390 1.00 60.75 94 VAL A N 1
ATOM 726 C CA . VAL A 1 94 ? 2.631 -16.204 10.444 1.00 60.75 94 VAL A CA 1
ATOM 727 C C . VAL A 1 94 ? 3.153 -15.978 11.866 1.00 60.75 94 VAL A C 1
ATOM 729 O O . VAL A 1 94 ? 2.739 -15.037 12.544 1.00 60.75 94 VAL A O 1
ATOM 732 N N . GLY A 1 95 ? 4.056 -16.831 12.350 1.00 58.78 95 GLY A N 1
ATOM 733 C CA . GLY A 1 95 ? 4.666 -16.715 13.681 1.00 58.78 95 GLY A CA 1
ATOM 734 C C . GLY A 1 95 ? 5.802 -17.721 13.887 1.00 58.78 95 GLY A C 1
ATOM 735 O O . GLY A 1 95 ? 6.209 -18.385 12.945 1.00 58.78 95 GLY A O 1
ATOM 736 N N . PHE A 1 96 ? 6.287 -17.875 15.121 1.00 56.03 96 PHE A N 1
ATOM 737 C CA . PHE A 1 96 ? 7.293 -18.903 15.449 1.00 56.03 96 PHE A CA 1
ATOM 738 C C . PHE A 1 96 ? 6.671 -20.285 15.683 1.00 56.03 96 PHE A C 1
ATOM 740 O O . PHE A 1 96 ? 5.490 -20.390 16.021 1.00 56.03 96 PHE A O 1
ATOM 747 N N . GLU A 1 97 ? 7.476 -21.340 15.612 1.00 47.09 97 GLU A N 1
ATOM 748 C CA . GLU A 1 97 ? 7.138 -22.635 16.207 1.00 47.09 97 GLU A CA 1
ATOM 749 C C . GLU A 1 97 ? 6.894 -22.473 17.725 1.00 47.09 97 GLU A C 1
ATOM 751 O O . GLU A 1 97 ? 7.710 -21.901 18.445 1.00 47.09 97 GLU A O 1
ATOM 756 N N . ASN A 1 98 ? 5.739 -22.937 18.220 1.00 46.12 98 ASN A N 1
ATOM 757 C CA . ASN A 1 98 ? 5.310 -22.760 19.620 1.00 46.12 98 ASN A CA 1
ATOM 758 C C . ASN A 1 98 ? 5.464 -24.051 20.460 1.00 46.12 98 ASN A C 1
ATOM 760 O O . ASN A 1 98 ? 4.890 -24.151 21.546 1.00 46.12 98 ASN A O 1
ATOM 764 N N . SER A 1 99 ? 6.161 -25.076 19.960 1.00 45.78 99 SER A N 1
ATOM 765 C CA . SER A 1 99 ? 6.195 -26.406 20.585 1.00 45.78 99 SER A CA 1
ATOM 766 C C . SER A 1 99 ? 7.578 -27.056 20.462 1.00 45.78 99 SER A C 1
ATOM 768 O O . SER A 1 99 ? 7.828 -27.756 19.485 1.00 45.78 99 SER A O 1
ATOM 770 N 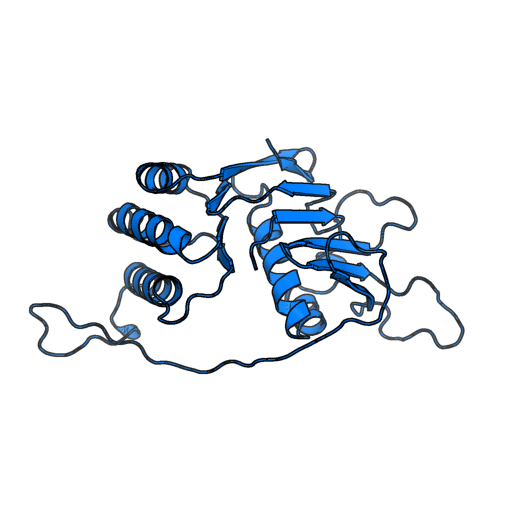N . PRO A 1 100 ? 8.476 -26.864 21.449 1.00 44.91 100 PRO A N 1
ATOM 771 C CA . PRO A 1 100 ? 9.762 -27.553 21.501 1.00 44.91 100 PRO A CA 1
ATOM 772 C C . PRO A 1 100 ? 9.565 -29.034 21.874 1.00 44.91 100 PRO A C 1
ATOM 774 O O . PRO A 1 100 ? 9.725 -29.436 23.026 1.00 44.91 100 PRO A O 1
ATOM 777 N N . GLY A 1 101 ? 9.157 -29.841 20.895 1.00 50.06 101 GLY A N 1
ATOM 778 C CA . GLY A 1 101 ? 9.151 -31.301 20.987 1.00 50.06 101 GLY A CA 1
ATOM 779 C C . GLY A 1 101 ? 10.513 -31.907 20.616 1.00 50.06 101 GLY A C 1
ATOM 780 O O . GLY A 1 101 ? 11.351 -31.223 20.023 1.00 50.06 101 GLY A O 1
ATOM 781 N N . PRO A 1 102 ? 10.757 -33.198 20.909 1.00 38.78 102 PRO A N 1
ATOM 782 C CA . PRO A 1 102 ? 11.940 -33.900 20.415 1.00 38.78 102 PRO A CA 1
ATOM 783 C C . PRO A 1 102 ? 11.942 -33.903 18.878 1.00 38.78 102 PRO A C 1
ATOM 785 O O . PRO A 1 102 ? 11.083 -34.531 18.263 1.00 38.78 102 PRO A O 1
ATOM 788 N N . GLY A 1 103 ? 12.883 -33.177 18.269 1.00 51.59 103 GLY A N 1
ATOM 789 C CA . GLY A 1 103 ? 12.923 -32.927 16.820 1.00 51.59 103 GLY A CA 1
ATOM 790 C C . GLY A 1 103 ? 12.618 -31.484 16.392 1.00 51.59 103 GLY A C 1
ATOM 791 O O . GLY A 1 103 ? 12.605 -31.221 15.193 1.00 51.59 103 GLY A O 1
ATOM 792 N N . SER A 1 104 ? 12.405 -30.551 17.330 1.00 46.72 104 SER A N 1
ATOM 793 C CA . SER A 1 104 ? 12.271 -29.110 17.047 1.00 46.72 104 SER A CA 1
ATOM 794 C C . SER A 1 104 ? 13.428 -28.569 16.202 1.00 46.72 104 SER A C 1
ATOM 796 O O . SER A 1 104 ? 14.592 -28.897 16.458 1.00 46.72 104 SER A O 1
ATOM 798 N N . SER A 1 105 ? 13.127 -27.695 15.243 1.00 45.81 105 SER A N 1
ATOM 799 C CA . SER A 1 105 ? 14.129 -27.172 14.314 1.00 45.81 105 SER A CA 1
ATOM 800 C C . SER A 1 105 ? 15.151 -26.256 15.002 1.00 45.81 105 SER A C 1
ATOM 802 O O . SER A 1 105 ? 14.792 -25.376 15.789 1.00 45.81 105 SER A O 1
ATOM 804 N N . ILE A 1 106 ? 16.431 -26.388 14.625 1.00 45.44 106 ILE A N 1
ATOM 805 C CA . ILE A 1 106 ? 17.481 -25.415 14.991 1.00 45.44 106 ILE A CA 1
ATOM 806 C C . ILE A 1 106 ? 17.214 -24.020 14.398 1.00 45.44 106 ILE A C 1
ATOM 808 O O . ILE A 1 106 ? 17.753 -23.026 14.877 1.00 45.44 106 ILE A O 1
ATOM 812 N N . PHE A 1 107 ? 16.344 -23.934 13.389 1.00 47.81 107 PHE A N 1
ATOM 813 C CA . PHE A 1 107 ? 15.893 -22.699 12.754 1.00 47.81 107 PHE A CA 1
ATOM 814 C C . PHE A 1 107 ? 14.682 -22.093 13.487 1.00 47.81 107 PHE A C 1
ATOM 816 O O . PHE A 1 107 ? 13.671 -21.739 12.887 1.00 47.81 107 PHE A O 1
ATOM 823 N N . THR A 1 108 ? 14.762 -21.954 14.813 1.00 50.97 108 THR A N 1
ATOM 824 C CA . THR A 1 108 ? 13.639 -21.509 15.671 1.00 50.97 108 THR A CA 1
ATOM 825 C C . THR A 1 108 ? 13.242 -20.029 15.475 1.00 50.97 108 THR A C 1
ATOM 827 O O . THR A 1 108 ? 12.353 -19.515 16.157 1.00 50.97 108 THR A O 1
ATOM 830 N N . LEU A 1 109 ? 13.908 -19.327 14.551 1.00 49.03 109 LEU A N 1
ATOM 831 C CA . LEU A 1 109 ? 13.641 -17.944 14.143 1.00 49.03 109 LEU A CA 1
ATOM 832 C C . LEU A 1 109 ? 13.081 -17.826 12.717 1.00 49.03 109 LEU A C 1
ATOM 834 O O . LEU A 1 109 ? 12.756 -16.712 12.300 1.00 49.03 109 LEU A O 1
ATOM 838 N N . ASP A 1 110 ? 12.956 -18.933 11.984 1.00 46.06 110 ASP A N 1
ATOM 839 C CA . ASP A 1 110 ? 12.436 -18.920 10.619 1.00 46.06 110 ASP A CA 1
ATOM 840 C C . ASP A 1 110 ? 10.925 -18.623 10.601 1.00 46.06 110 ASP A C 1
ATOM 842 O O . ASP A 1 110 ? 10.197 -18.943 11.551 1.00 46.06 110 ASP A O 1
ATOM 846 N N . PRO A 1 111 ? 10.418 -17.977 9.535 1.00 44.75 111 PRO A N 1
ATOM 847 C CA . PRO A 1 111 ? 9.028 -17.558 9.470 1.00 44.75 111 PRO A CA 1
ATOM 848 C C . PRO A 1 111 ? 8.093 -18.736 9.176 1.00 44.75 111 PRO A C 1
ATOM 850 O O . PRO A 1 111 ? 7.845 -19.082 8.021 1.00 44.75 111 PRO A O 1
ATOM 853 N N . TRP A 1 112 ? 7.517 -19.330 10.223 1.00 43.94 112 TRP A N 1
ATOM 854 C CA . TRP A 1 112 ? 6.556 -20.415 10.059 1.00 43.94 112 TRP A CA 1
ATOM 855 C C . TRP A 1 112 ? 5.161 -19.881 9.697 1.00 43.94 112 TRP A C 1
ATOM 857 O O . TRP A 1 112 ? 4.519 -19.148 10.461 1.00 43.94 112 TRP A O 1
ATOM 867 N N . VAL A 1 113 ? 4.681 -20.270 8.514 1.00 53.22 113 VAL A N 1
ATOM 868 C CA . VAL A 1 113 ? 3.291 -20.077 8.082 1.00 53.22 113 VAL A CA 1
ATOM 869 C C . VAL A 1 113 ? 2.413 -21.030 8.890 1.00 53.22 113 VAL A C 1
ATOM 871 O O . VAL A 1 113 ? 2.387 -22.232 8.645 1.00 53.22 113 VAL A O 1
ATOM 874 N N . LYS A 1 114 ? 1.703 -20.483 9.880 1.00 42.66 114 LYS A N 1
ATOM 875 C CA . LYS A 1 114 ? 0.818 -21.242 10.781 1.00 42.66 114 LYS A CA 1
ATOM 876 C C . LYS A 1 114 ? -0.478 -21.638 10.088 1.00 42.66 114 LYS A C 1
ATOM 878 O O . LYS A 1 114 ? -1.014 -22.711 10.346 1.00 42.66 114 LYS A O 1
ATOM 883 N N . ALA A 1 115 ? -0.969 -20.754 9.226 1.00 41.00 115 ALA A N 1
ATOM 884 C CA . ALA A 1 115 ? -2.026 -21.023 8.270 1.00 41.00 115 ALA A CA 1
ATOM 885 C C . ALA A 1 115 ? -1.912 -20.032 7.107 1.00 41.00 115 ALA A C 1
ATOM 887 O O . ALA A 1 115 ? -1.680 -18.842 7.310 1.00 41.00 115 ALA A O 1
ATOM 888 N N . GLU A 1 116 ? -2.131 -20.528 5.902 1.00 41.16 116 GLU A N 1
ATOM 889 C CA . GLU A 1 116 ? -2.415 -19.748 4.703 1.00 41.16 116 GLU A CA 1
ATOM 890 C C . GLU A 1 116 ? -3.731 -20.308 4.168 1.00 41.16 116 GLU A C 1
ATOM 892 O O . GLU A 1 116 ? -3.915 -21.530 4.134 1.00 41.16 116 GLU A O 1
ATOM 897 N N . SER A 1 117 ? -4.702 -19.459 3.850 1.00 43.41 117 SER A N 1
ATOM 898 C CA . SER A 1 117 ? -6.040 -19.927 3.491 1.00 43.41 117 SER A CA 1
ATOM 899 C C . SER A 1 117 ? -6.729 -19.005 2.498 1.00 43.41 117 SER A C 1
ATOM 901 O O . SER A 1 117 ? -6.778 -17.794 2.689 1.00 43.41 117 SER A O 1
ATOM 903 N N . LEU A 1 118 ? -7.297 -19.623 1.463 1.00 40.69 118 LEU A N 1
ATOM 904 C CA . LEU A 1 118 ? -8.213 -19.018 0.504 1.00 40.69 118 LEU A CA 1
ATOM 905 C C . LEU A 1 118 ? -9.593 -19.638 0.736 1.00 40.69 118 LEU A C 1
ATOM 907 O O . LEU A 1 118 ? -9.768 -20.848 0.579 1.00 40.69 118 LEU A O 1
ATOM 911 N N . TRP A 1 119 ? -10.564 -18.819 1.127 1.00 41.09 119 TRP A N 1
ATOM 912 C CA . TRP A 1 119 ? -11.951 -19.227 1.350 1.00 41.09 119 TRP A CA 1
ATOM 913 C C . TRP A 1 119 ? -12.835 -18.615 0.267 1.00 41.09 119 TRP A C 1
ATOM 915 O O . TRP A 1 119 ? -12.691 -17.436 -0.017 1.00 41.09 119 TRP A O 1
ATOM 925 N N . MET A 1 120 ? -13.773 -19.359 -0.320 1.00 37.31 120 MET A N 1
ATOM 926 C CA . MET A 1 120 ? -14.730 -18.762 -1.263 1.00 37.31 120 MET A CA 1
ATOM 927 C C . MET A 1 120 ? -15.748 -17.908 -0.489 1.00 37.31 120 MET A C 1
ATOM 929 O O . MET A 1 120 ? -16.355 -18.400 0.470 1.00 37.31 120 MET A O 1
ATOM 933 N N . THR A 1 121 ? -15.909 -16.635 -0.857 1.00 47.66 121 THR A N 1
ATOM 934 C CA . THR A 1 121 ? -16.652 -15.658 -0.045 1.00 47.66 121 THR A CA 1
ATOM 935 C C . THR A 1 121 ? -18.116 -16.085 0.112 1.00 47.66 121 THR A C 1
ATOM 937 O O . THR A 1 121 ? -18.786 -16.456 -0.849 1.00 47.66 121 THR A O 1
ATOM 940 N N . GLY A 1 122 ? -18.615 -16.080 1.352 1.00 46.44 122 GLY A N 1
ATOM 941 C CA . GLY A 1 122 ? -19.971 -16.534 1.695 1.00 46.44 122 GLY A CA 1
ATOM 942 C C . GLY A 1 122 ? -20.136 -18.043 1.952 1.00 46.44 122 GLY A C 1
ATOM 943 O O . GLY A 1 122 ? -21.217 -18.461 2.365 1.00 46.44 122 GLY A O 1
ATOM 944 N N . HIS A 1 123 ? -19.096 -18.868 1.779 1.00 45.28 123 HIS A N 1
ATOM 945 C CA . HIS A 1 123 ? -19.158 -20.317 2.025 1.00 45.28 123 HIS A CA 1
ATOM 946 C C . HIS A 1 123 ? -18.512 -20.748 3.357 1.00 45.28 123 HIS A C 1
ATOM 948 O O . HIS A 1 123 ? -17.698 -20.044 3.954 1.00 45.28 123 HIS A O 1
ATOM 954 N N . GLN A 1 124 ? -18.851 -21.955 3.835 1.00 44.38 124 GLN A N 1
ATOM 955 C CA . GLN A 1 124 ? -18.136 -22.571 4.959 1.00 44.38 124 GLN A CA 1
ATOM 956 C C . GLN A 1 124 ? -16.662 -22.809 4.601 1.00 44.38 124 GLN A C 1
ATOM 958 O O . GLN A 1 124 ? -16.363 -23.493 3.623 1.00 44.38 124 GLN A O 1
ATOM 963 N N . ARG A 1 125 ? -15.761 -22.324 5.462 1.00 43.97 125 ARG A N 1
ATOM 964 C CA . ARG A 1 125 ? -14.304 -22.514 5.386 1.00 43.97 125 ARG A CA 1
ATOM 965 C C . ARG A 1 125 ? -13.935 -24.005 5.256 1.00 43.97 125 ARG A C 1
ATOM 967 O O . ARG A 1 125 ? -14.132 -24.767 6.203 1.00 43.97 125 ARG A O 1
ATOM 974 N N . ARG A 1 126 ? -13.419 -24.434 4.093 1.00 40.88 126 ARG A N 1
ATOM 975 C CA . ARG A 1 126 ? -12.968 -25.817 3.804 1.00 40.88 126 ARG A CA 1
ATOM 976 C C . ARG A 1 126 ? -11.690 -25.822 2.938 1.00 40.88 126 ARG A C 1
ATOM 978 O O . ARG A 1 126 ? -11.521 -24.892 2.159 1.00 40.88 126 ARG A O 1
ATOM 985 N N . PRO A 1 127 ? -10.793 -26.827 3.037 1.00 33.50 127 PRO A N 1
ATOM 986 C CA . PRO A 1 127 ? -9.395 -26.680 2.586 1.00 33.50 127 PRO A CA 1
ATOM 987 C C . PRO A 1 127 ? -9.114 -26.910 1.085 1.00 33.50 127 PRO A C 1
ATOM 989 O O . PRO A 1 127 ? -7.957 -27.029 0.697 1.00 33.50 127 PRO A O 1
ATOM 992 N N . SER A 1 128 ? -10.135 -27.066 0.241 1.00 29.91 128 SER A N 1
ATOM 993 C CA . SER A 1 128 ? -10.021 -27.729 -1.071 1.00 29.91 128 SER A CA 1
ATOM 994 C C . SER A 1 128 ? -9.867 -26.791 -2.283 1.00 29.91 128 SER A C 1
ATOM 996 O O . SER A 1 128 ? -10.287 -27.152 -3.380 1.00 29.91 128 SER A O 1
ATOM 998 N N . SER A 1 129 ? -9.316 -25.587 -2.105 1.00 33.41 129 SER A N 1
ATOM 999 C CA . SER A 1 129 ? -9.289 -24.533 -3.139 1.00 33.41 129 SER A CA 1
ATOM 1000 C C . SER A 1 129 ? -8.010 -23.677 -3.093 1.00 33.41 129 SER A C 1
ATOM 1002 O O . SER A 1 129 ? -7.977 -22.644 -2.429 1.00 33.41 129 SER A O 1
ATOM 1004 N N . ARG A 1 130 ? -6.951 -24.095 -3.808 1.00 30.55 130 ARG A N 1
ATOM 1005 C CA . ARG A 1 130 ? -5.658 -23.381 -3.917 1.00 30.55 130 ARG A CA 1
ATOM 1006 C C . ARG A 1 130 ? -5.125 -23.415 -5.361 1.00 30.55 130 ARG A C 1
ATOM 1008 O O . ARG A 1 130 ? -5.163 -24.475 -5.979 1.00 30.55 130 ARG A O 1
ATOM 1015 N N . LEU A 1 131 ? -4.632 -22.281 -5.876 1.00 27.11 131 LEU A N 1
ATOM 1016 C CA . LEU A 1 131 ? -4.111 -22.083 -7.248 1.00 27.11 131 LEU A CA 1
ATOM 1017 C C . LEU A 1 131 ? -2.910 -21.096 -7.271 1.00 27.11 131 LEU A C 1
ATOM 1019 O O . LEU A 1 131 ? -2.685 -20.400 -6.283 1.00 27.11 131 LEU A O 1
ATOM 1023 N N . VAL A 1 132 ? -2.138 -21.084 -8.373 1.00 28.19 132 VAL A N 1
ATOM 1024 C CA . VAL A 1 132 ? -0.844 -20.377 -8.642 1.00 28.19 132 VAL A CA 1
ATOM 1025 C C . VAL A 1 132 ? -0.699 -20.211 -10.192 1.00 28.19 132 VAL A C 1
ATOM 1027 O O . VAL A 1 132 ? -1.566 -20.741 -10.887 1.00 28.19 132 VAL A O 1
ATOM 1030 N N . ASP A 1 133 ? 0.258 -19.552 -10.878 1.00 28.27 133 ASP A N 1
ATOM 1031 C CA . ASP A 1 133 ? 1.569 -18.888 -10.626 1.00 28.27 133 ASP A CA 1
ATOM 1032 C C . ASP A 1 133 ? 1.895 -17.893 -11.792 1.00 28.27 133 ASP A C 1
ATOM 1034 O O . ASP A 1 133 ? 1.307 -18.048 -12.867 1.00 28.27 133 ASP A O 1
ATOM 1038 N N . ALA A 1 134 ? 2.817 -16.914 -11.635 1.00 28.14 134 ALA A N 1
ATOM 1039 C CA . ALA A 1 134 ? 3.423 -16.141 -12.750 1.00 28.14 134 ALA A CA 1
ATOM 1040 C C . ALA A 1 134 ? 4.702 -15.322 -12.387 1.00 28.14 134 ALA A C 1
ATOM 1042 O O . ALA A 1 134 ? 4.867 -14.863 -11.264 1.00 28.14 134 ALA A O 1
ATOM 1043 N N . SER A 1 135 ? 5.580 -15.055 -13.374 1.00 28.20 135 SER A N 1
ATOM 1044 C CA . SER A 1 135 ? 6.945 -14.497 -13.189 1.00 28.20 135 SER A CA 1
ATOM 1045 C C . SER A 1 135 ? 7.262 -13.162 -13.922 1.00 28.20 135 SER A C 1
ATOM 1047 O O . SER A 1 135 ? 6.477 -12.673 -14.731 1.00 28.20 135 SER A O 1
ATOM 1049 N N . LEU A 1 136 ? 8.453 -12.582 -13.670 1.00 29.81 136 LEU A N 1
ATOM 1050 C CA . LEU A 1 136 ? 8.894 -11.226 -14.087 1.00 29.81 136 LEU A CA 1
ATOM 1051 C C . LEU A 1 136 ? 9.842 -11.154 -15.317 1.00 29.81 136 LEU A C 1
ATOM 1053 O O . LEU A 1 136 ? 10.471 -12.140 -15.696 1.00 29.81 136 LEU A O 1
ATOM 1057 N N . GLY A 1 137 ? 10.000 -9.948 -15.897 1.00 34.62 137 GLY A N 1
ATOM 1058 C CA . GLY A 1 137 ? 10.887 -9.629 -17.040 1.00 34.62 137 GLY A CA 1
ATOM 1059 C C . GLY A 1 137 ? 11.612 -8.265 -16.931 1.00 34.62 137 GLY A C 1
ATOM 1060 O O . GLY A 1 137 ? 11.552 -7.616 -15.890 1.00 34.62 137 GLY A O 1
ATOM 1061 N N . ARG A 1 138 ? 12.320 -7.823 -17.991 1.00 35.94 138 ARG A N 1
ATOM 1062 C CA . ARG A 1 138 ? 13.131 -6.573 -18.037 1.00 35.94 138 ARG A CA 1
ATOM 1063 C C . ARG A 1 138 ? 12.731 -5.637 -19.193 1.00 35.94 138 ARG A C 1
ATOM 1065 O O . ARG A 1 138 ? 12.206 -6.107 -20.196 1.00 35.94 138 ARG A O 1
ATOM 1072 N N . PHE A 1 139 ? 13.036 -4.339 -19.072 1.00 40.75 139 PHE A N 1
ATOM 1073 C CA . PHE A 1 139 ? 12.757 -3.290 -20.071 1.00 40.75 139 PHE A CA 1
ATOM 1074 C C . PHE A 1 139 ? 13.858 -2.201 -20.110 1.00 40.75 139 PHE A C 1
ATOM 1076 O O . PHE A 1 139 ? 14.742 -2.186 -19.255 1.00 40.75 139 PHE A O 1
ATOM 1083 N N . GLN A 1 140 ? 13.795 -1.293 -21.094 1.00 43.72 140 GLN A N 1
ATOM 1084 C CA . GLN A 1 140 ? 14.667 -0.115 -21.262 1.00 43.72 140 GLN A CA 1
ATOM 1085 C C . GLN A 1 140 ? 13.802 1.134 -21.526 1.00 43.72 140 GLN A C 1
ATOM 1087 O O . GLN A 1 140 ? 12.710 1.011 -22.078 1.00 43.72 140 GLN A O 1
ATOM 1092 N N . MET A 1 141 ? 14.274 2.325 -21.139 1.00 52.22 141 MET A N 1
ATOM 1093 C CA . MET A 1 141 ? 13.540 3.594 -21.254 1.00 52.22 141 MET A CA 1
ATOM 1094 C C . MET A 1 141 ? 14.384 4.671 -21.953 1.00 52.22 141 MET A C 1
ATOM 1096 O O . MET A 1 141 ? 15.559 4.832 -21.632 1.00 52.22 141 MET A O 1
ATOM 1100 N N . MET A 1 142 ? 13.758 5.422 -22.865 1.00 48.00 142 MET A N 1
ATOM 1101 C CA . MET A 1 142 ? 14.337 6.554 -23.603 1.00 48.00 142 MET A CA 1
ATOM 1102 C C . MET A 1 142 ? 13.315 7.704 -23.653 1.00 48.00 142 MET A C 1
ATOM 1104 O O . MET A 1 142 ? 12.113 7.439 -23.704 1.00 48.00 142 MET A O 1
ATOM 1108 N N . MET A 1 143 ? 13.760 8.963 -23.696 1.00 54.34 143 MET A N 1
ATOM 1109 C CA . MET A 1 143 ? 12.883 10.141 -23.809 1.00 54.34 143 MET A CA 1
ATOM 1110 C C . MET A 1 143 ? 13.283 11.026 -24.995 1.00 54.34 143 MET A C 1
ATOM 1112 O O . MET A 1 143 ? 14.436 11.429 -25.104 1.00 54.34 143 MET A O 1
ATOM 1116 N N . GLN A 1 144 ? 12.336 11.391 -25.862 1.00 45.88 144 GLN A N 1
ATOM 1117 C CA . GLN A 1 144 ? 12.557 12.406 -26.900 1.00 45.88 144 GLN A CA 1
ATOM 1118 C C . GLN A 1 144 ? 12.061 13.776 -26.415 1.00 45.88 144 GLN A C 1
ATOM 1120 O O . GLN A 1 144 ? 11.026 13.865 -25.754 1.00 45.88 144 GLN A O 1
ATOM 1125 N N . ARG A 1 145 ? 12.793 14.848 -26.739 1.00 51.91 145 ARG A N 1
ATOM 1126 C CA . ARG A 1 145 ? 12.453 16.229 -26.368 1.00 51.91 145 ARG A CA 1
ATOM 1127 C C . ARG A 1 145 ? 12.661 17.161 -27.557 1.00 51.91 145 ARG A C 1
ATOM 1129 O O . ARG A 1 145 ? 13.656 17.045 -28.268 1.00 51.91 145 ARG A O 1
ATOM 1136 N N . GLU A 1 146 ? 11.740 18.098 -27.751 1.00 49.06 146 GLU A N 1
ATOM 1137 C CA . GLU A 1 146 ? 11.868 19.140 -28.771 1.00 49.06 146 GLU A CA 1
ATOM 1138 C C . GLU A 1 146 ? 13.167 19.947 -28.583 1.00 49.06 146 GLU A C 1
ATOM 1140 O O . GLU A 1 146 ? 13.584 20.233 -27.458 1.00 49.06 146 GLU A O 1
ATOM 1145 N N . GLY A 1 147 ? 13.850 20.250 -29.690 1.00 66.81 147 GLY A N 1
ATOM 1146 C CA . GLY A 1 147 ? 15.184 20.860 -29.690 1.00 66.81 147 GLY A CA 1
ATOM 1147 C C . GLY A 1 147 ? 16.359 19.895 -29.455 1.00 66.81 147 GLY A C 1
ATOM 1148 O O . GLY A 1 147 ? 17.503 20.310 -29.629 1.00 66.81 147 GLY A O 1
ATOM 1149 N N . ILE A 1 148 ? 16.122 18.618 -29.117 1.00 55.06 148 ILE A N 1
ATOM 1150 C CA . ILE A 1 148 ? 17.177 17.602 -28.959 1.00 55.06 148 ILE A CA 1
ATOM 1151 C C . ILE A 1 148 ? 17.049 16.539 -30.060 1.00 55.06 148 ILE A C 1
ATOM 1153 O O . ILE A 1 148 ? 16.117 15.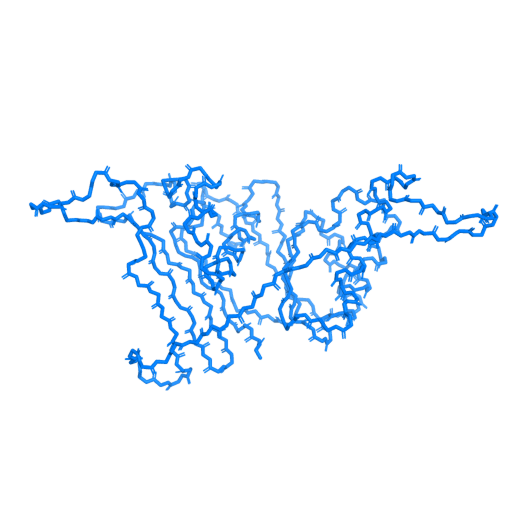739 -30.083 1.00 55.06 148 ILE A O 1
ATOM 1157 N N . TYR A 1 149 ? 18.021 16.509 -30.975 1.00 61.66 149 TYR A N 1
ATOM 1158 C CA . TYR A 1 149 ? 18.009 15.657 -32.178 1.00 61.66 149 TYR A CA 1
ATOM 1159 C C . TYR A 1 149 ? 18.313 14.165 -31.933 1.00 61.66 149 TYR A C 1
ATOM 1161 O O . TYR A 1 149 ? 18.389 13.389 -32.884 1.00 61.66 149 TYR A O 1
ATOM 1169 N N . ARG A 1 150 ? 18.477 13.747 -30.673 1.00 55.09 150 ARG A N 1
ATOM 1170 C CA . ARG A 1 150 ? 18.578 12.341 -30.260 1.00 55.09 150 ARG A CA 1
ATOM 1171 C C . ARG A 1 150 ? 17.717 12.092 -29.018 1.00 55.09 150 ARG A C 1
ATOM 1173 O O . ARG A 1 150 ? 17.515 13.029 -28.245 1.00 55.09 150 ARG A O 1
ATOM 1180 N N . PRO A 1 151 ? 17.248 10.857 -28.779 1.00 43.19 151 PRO A N 1
ATOM 1181 C CA . PRO A 1 151 ? 16.682 10.496 -27.489 1.00 43.19 151 PRO A CA 1
ATOM 1182 C C . PRO A 1 151 ? 17.705 10.678 -26.356 1.00 43.19 151 PRO A C 1
ATOM 1184 O O . PRO A 1 151 ? 18.913 10.509 -26.555 1.00 43.19 151 PRO A O 1
ATOM 1187 N N . LEU A 1 152 ? 17.188 11.002 -25.176 1.00 49.06 152 LEU A N 1
ATOM 1188 C CA . LEU A 1 152 ? 17.889 10.973 -23.900 1.00 49.06 152 LEU A CA 1
ATOM 1189 C C . LEU A 1 152 ? 17.749 9.582 -23.275 1.00 49.06 152 LEU A C 1
ATOM 1191 O O . LEU A 1 152 ? 16.655 9.005 -23.279 1.00 49.06 152 LEU A O 1
ATOM 1195 N N . GLU A 1 153 ? 18.839 9.063 -22.723 1.00 58.69 153 GLU A N 1
ATOM 1196 C CA . GLU A 1 153 ? 18.824 7.865 -21.881 1.00 58.69 153 GLU A CA 1
ATOM 1197 C C . GLU A 1 153 ? 18.335 8.187 -20.459 1.00 58.69 153 GLU A C 1
ATOM 1199 O O . GLU A 1 153 ? 18.358 9.335 -20.016 1.00 58.69 153 GLU A O 1
ATOM 1204 N N . ALA A 1 154 ? 17.921 7.165 -19.704 1.00 57.97 154 ALA A N 1
ATOM 1205 C CA . ALA A 1 154 ? 17.502 7.323 -18.305 1.00 57.97 154 ALA A CA 1
ATOM 1206 C C . ALA A 1 154 ? 18.585 7.961 -17.404 1.00 57.97 154 ALA A C 1
ATOM 1208 O O . ALA A 1 154 ? 18.254 8.623 -16.425 1.00 57.97 154 ALA A O 1
ATOM 1209 N N . SER A 1 155 ? 19.862 7.794 -17.760 1.00 61.62 155 SER A N 1
ATOM 1210 C CA . SER A 1 155 ? 21.049 8.398 -17.134 1.00 61.62 155 SER A CA 1
ATOM 1211 C C . SER A 1 155 ? 21.209 9.905 -17.390 1.00 61.62 155 SER A C 1
ATOM 1213 O O . SER A 1 155 ? 22.012 10.551 -16.722 1.00 61.62 155 SER A O 1
ATOM 1215 N N . GLU A 1 156 ? 20.466 10.468 -18.346 1.00 63.19 156 GLU A N 1
ATOM 1216 C CA . GLU A 1 156 ? 20.523 11.882 -18.748 1.00 63.19 156 GLU A CA 1
ATOM 1217 C C . GLU A 1 156 ? 19.304 12.689 -18.264 1.00 63.19 156 GLU A C 1
ATOM 1219 O O . GLU A 1 156 ? 19.178 13.882 -18.548 1.00 63.19 156 GLU A O 1
ATOM 1224 N N . LEU A 1 157 ? 18.390 12.039 -17.541 1.00 63.09 157 LEU A N 1
ATOM 1225 C CA . LEU A 1 157 ? 17.220 12.652 -16.919 1.00 63.09 157 LEU A CA 1
ATOM 1226 C C . LEU A 1 157 ? 17.517 13.009 -15.457 1.00 63.09 157 LEU A C 1
ATOM 1228 O O . LEU A 1 157 ? 18.302 12.342 -14.792 1.00 63.09 157 LEU A O 1
ATOM 1232 N N . SER A 1 158 ? 16.846 14.033 -14.925 1.00 72.44 158 SER A N 1
ATOM 1233 C CA . SER A 1 158 ? 16.856 14.276 -13.478 1.00 72.44 158 SER A CA 1
ATOM 1234 C C . SER A 1 158 ? 16.016 13.227 -12.745 1.00 72.44 158 SER A C 1
ATOM 1236 O O . SER A 1 158 ? 14.977 12.810 -13.263 1.00 72.44 158 SER A O 1
ATOM 1238 N N . ASP A 1 159 ? 16.405 12.857 -11.521 1.00 73.56 159 ASP A N 1
ATOM 1239 C CA . ASP A 1 159 ? 15.717 11.855 -10.688 1.00 73.56 159 ASP A CA 1
ATOM 1240 C C . ASP A 1 159 ? 14.196 12.052 -10.629 1.00 73.56 159 ASP A C 1
ATOM 1242 O O . ASP A 1 159 ? 13.444 11.097 -10.807 1.00 73.56 159 ASP A O 1
ATOM 1246 N N . GLY A 1 160 ? 13.726 13.291 -10.444 1.00 68.88 160 GLY A N 1
ATOM 1247 C CA . GLY A 1 160 ? 12.293 13.607 -10.419 1.00 68.88 160 GLY A CA 1
ATOM 1248 C C . GLY A 1 160 ? 11.589 13.382 -11.764 1.00 68.88 160 GLY A C 1
ATOM 1249 O O . GLY A 1 160 ? 10.449 12.922 -11.789 1.00 68.88 160 GLY A O 1
ATOM 1250 N N . THR A 1 161 ? 12.271 13.630 -12.888 1.00 69.25 161 THR A N 1
ATOM 1251 C CA . THR A 1 161 ? 11.744 13.340 -14.235 1.00 69.25 161 THR A CA 1
ATOM 1252 C C . THR A 1 161 ? 11.730 11.836 -14.494 1.00 69.25 161 THR A C 1
ATOM 1254 O O . THR A 1 161 ? 10.709 11.294 -14.911 1.00 69.25 161 THR A O 1
ATOM 1257 N N . LEU A 1 162 ? 12.834 11.142 -14.198 1.00 65.44 162 LEU A N 1
ATOM 1258 C CA . LEU A 1 162 ? 12.946 9.690 -14.337 1.00 65.44 162 LEU A CA 1
ATOM 1259 C C . LEU A 1 162 ? 11.890 8.974 -13.481 1.00 65.44 162 LEU A C 1
ATOM 1261 O O . LEU A 1 162 ? 11.179 8.105 -13.981 1.00 65.44 162 LEU A O 1
ATOM 1265 N N . ARG A 1 163 ? 11.723 9.384 -12.218 1.00 68.12 163 ARG A N 1
ATOM 1266 C CA . ARG A 1 163 ? 10.707 8.851 -11.302 1.00 68.12 163 ARG A CA 1
ATOM 1267 C C . ARG A 1 163 ? 9.290 9.111 -11.807 1.00 68.12 163 ARG A C 1
ATOM 1269 O O . ARG A 1 163 ? 8.482 8.187 -11.770 1.00 68.12 163 ARG A O 1
ATOM 1276 N N . PHE A 1 164 ? 8.995 10.308 -12.324 1.00 72.69 164 PHE A N 1
ATOM 1277 C CA . PHE A 1 164 ? 7.689 10.603 -12.921 1.00 72.69 164 PHE A CA 1
ATOM 1278 C C . PHE A 1 164 ? 7.393 9.716 -14.138 1.00 72.69 164 PHE A C 1
ATOM 1280 O O . PHE A 1 164 ? 6.305 9.151 -14.211 1.00 72.69 164 PHE A O 1
ATOM 1287 N N . VAL A 1 165 ? 8.345 9.524 -15.061 1.00 67.44 165 VAL A N 1
ATOM 1288 C CA . VAL A 1 165 ? 8.122 8.653 -16.231 1.00 67.44 165 VAL A CA 1
ATOM 1289 C C . VAL A 1 165 ? 8.011 7.181 -15.822 1.00 67.44 165 VAL A C 1
ATOM 1291 O O . VAL A 1 165 ? 7.115 6.496 -16.304 1.00 67.44 165 VAL A O 1
ATOM 1294 N N . CYS A 1 166 ? 8.827 6.692 -14.883 1.00 67.50 166 CYS A N 1
ATOM 1295 C CA . CYS A 1 166 ? 8.691 5.333 -14.344 1.00 67.50 166 CYS A CA 1
ATOM 1296 C C . CYS A 1 166 ? 7.324 5.102 -13.674 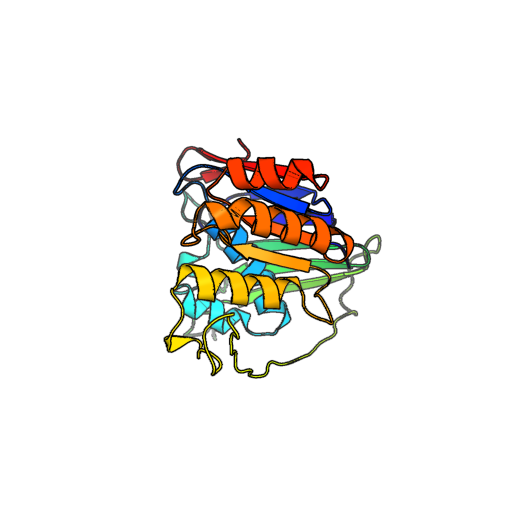1.00 67.50 166 CYS A C 1
ATOM 1298 O O . CYS A 1 166 ? 6.713 4.052 -13.881 1.00 67.50 166 CYS A O 1
ATOM 1300 N N . LEU A 1 167 ? 6.814 6.083 -12.918 1.00 70.69 167 LEU A N 1
ATOM 1301 C CA . LEU A 1 167 ? 5.456 6.049 -12.368 1.00 70.69 167 LEU A CA 1
ATOM 1302 C C . LEU A 1 167 ? 4.410 6.052 -13.485 1.00 70.69 167 LEU A C 1
ATOM 1304 O O . LEU A 1 167 ? 3.547 5.181 -13.493 1.00 70.69 167 LEU A O 1
ATOM 1308 N N . ALA A 1 168 ? 4.510 6.962 -14.457 1.00 70.50 168 ALA A N 1
ATOM 1309 C CA . ALA A 1 168 ? 3.582 7.041 -15.582 1.00 70.50 168 ALA A CA 1
ATOM 1310 C C . ALA A 1 168 ? 3.539 5.738 -16.401 1.00 70.50 168 ALA A C 1
ATOM 1312 O O . ALA A 1 168 ? 2.457 5.304 -16.772 1.00 70.50 168 ALA A O 1
ATOM 1313 N N . VAL A 1 169 ? 4.675 5.067 -16.623 1.00 67.06 169 VAL A N 1
ATOM 1314 C CA . VAL A 1 169 ? 4.745 3.763 -17.314 1.00 67.06 169 VAL A CA 1
ATOM 1315 C C . VAL A 1 169 ? 4.099 2.639 -16.494 1.00 67.06 169 VAL A C 1
ATOM 1317 O O . VAL A 1 169 ? 3.410 1.795 -17.064 1.00 67.06 169 VAL A O 1
ATOM 1320 N N . ALA A 1 170 ? 4.281 2.620 -15.170 1.00 68.12 170 ALA A N 1
ATOM 1321 C CA . ALA A 1 170 ? 3.644 1.627 -14.299 1.00 68.12 170 ALA A CA 1
ATOM 1322 C C . ALA A 1 170 ? 2.120 1.834 -14.189 1.00 68.12 170 ALA A C 1
ATOM 1324 O O . ALA A 1 170 ? 1.355 0.870 -14.207 1.00 68.12 170 ALA A O 1
ATOM 1325 N N . ILE A 1 171 ? 1.696 3.097 -14.101 1.00 72.94 171 ILE A N 1
ATOM 1326 C CA . ILE A 1 171 ? 0.300 3.538 -14.019 1.00 72.94 171 ILE A CA 1
ATOM 1327 C C . ILE A 1 171 ? -0.427 3.272 -15.351 1.00 72.94 171 ILE A C 1
ATOM 1329 O O . ILE A 1 171 ? -1.477 2.636 -15.366 1.00 72.94 171 ILE A O 1
ATOM 1333 N N . LEU A 1 172 ? 0.167 3.665 -16.483 1.00 67.25 172 LEU A N 1
ATOM 1334 C CA . LEU A 1 172 ? -0.381 3.502 -17.839 1.00 67.25 172 LEU A CA 1
ATOM 1335 C C . LEU A 1 172 ? -0.019 2.147 -18.482 1.00 67.25 172 LEU A C 1
ATOM 1337 O O . LEU A 1 172 ? 0.127 2.052 -19.704 1.00 67.25 172 LEU A O 1
ATOM 1341 N N . SER A 1 173 ? 0.141 1.090 -17.679 1.00 69.19 173 SER A N 1
ATOM 1342 C CA . SER A 1 173 ? 0.415 -0.259 -18.190 1.00 69.19 173 SER A CA 1
ATOM 1343 C C . SER A 1 173 ? -0.670 -0.695 -19.194 1.00 69.19 173 SER A C 1
ATOM 1345 O O . SER A 1 173 ? -1.849 -0.681 -18.837 1.00 69.19 173 SER A O 1
ATOM 1347 N N . PRO A 1 174 ? -0.322 -1.186 -20.405 1.00 58.44 174 PRO A N 1
ATOM 1348 C CA . PRO A 1 174 ? -1.299 -1.688 -21.384 1.00 58.44 174 PRO A CA 1
ATOM 1349 C C . PRO A 1 174 ? -2.141 -2.882 -20.902 1.00 58.44 174 PRO A C 1
ATOM 1351 O O . PRO A 1 174 ? -3.125 -3.253 -21.542 1.00 58.44 174 PRO A O 1
ATOM 1354 N N . ARG A 1 175 ? -1.739 -3.513 -19.793 1.00 63.72 175 ARG A N 1
ATOM 1355 C CA . ARG A 1 175 ? -2.541 -4.461 -19.011 1.00 63.72 175 ARG A CA 1
ATOM 1356 C C . ARG A 1 175 ? -2.381 -4.079 -17.536 1.00 63.72 175 ARG A C 1
ATOM 1358 O O . ARG A 1 175 ? -1.445 -4.561 -16.891 1.00 63.72 175 ARG A O 1
ATOM 1365 N N . PRO A 1 176 ? -3.205 -3.158 -17.014 1.00 70.44 176 PRO A N 1
ATOM 1366 C CA . PRO A 1 176 ? -3.047 -2.673 -15.652 1.00 70.44 176 PRO A CA 1
ATOM 1367 C C . PRO A 1 176 ? -3.500 -3.760 -14.657 1.00 70.44 176 PRO A C 1
ATOM 1369 O O . PRO A 1 176 ? -4.547 -4.378 -14.868 1.00 70.44 176 PRO A O 1
ATOM 1372 N N . PRO A 1 177 ? -2.739 -4.039 -13.580 1.00 76.56 177 PRO A N 1
ATOM 1373 C CA . PRO A 1 177 ? -3.192 -4.928 -12.511 1.00 76.56 177 PRO A CA 1
ATOM 1374 C C . PRO A 1 177 ? -4.502 -4.435 -11.885 1.00 76.56 177 PRO A C 1
ATOM 1376 O O . PRO A 1 177 ? -4.679 -3.232 -11.691 1.00 76.56 177 PRO A O 1
ATOM 1379 N N . SER A 1 178 ? -5.408 -5.346 -11.514 1.00 83.12 178 SER A N 1
ATOM 1380 C CA . SER A 1 178 ? -6.708 -4.969 -10.924 1.00 83.12 178 SER A CA 1
ATOM 1381 C C . SER A 1 178 ? -6.587 -4.288 -9.556 1.00 83.12 178 SER A C 1
ATOM 1383 O O . SER A 1 178 ? -7.527 -3.630 -9.122 1.00 83.12 178 SER A O 1
ATOM 1385 N N . PHE A 1 179 ? -5.433 -4.419 -8.901 1.00 85.50 179 PHE A N 1
ATOM 1386 C CA . PHE A 1 179 ? -5.053 -3.697 -7.693 1.00 85.50 179 PHE A CA 1
ATOM 1387 C C . PHE A 1 179 ? -3.619 -3.171 -7.848 1.00 85.50 179 PHE A C 1
ATOM 1389 O O . PHE A 1 179 ? -2.716 -3.939 -8.186 1.00 85.50 179 PHE A O 1
ATOM 1396 N N . MET A 1 180 ? -3.395 -1.882 -7.588 1.00 87.69 180 MET A N 1
ATOM 1397 C CA . MET A 1 180 ? -2.072 -1.248 -7.594 1.00 87.69 180 MET A CA 1
ATOM 1398 C C . MET A 1 180 ? -1.785 -0.594 -6.240 1.00 87.69 180 MET A C 1
ATOM 1400 O O . MET A 1 180 ? -2.600 0.178 -5.732 1.00 87.69 180 MET A O 1
ATOM 1404 N N . ALA A 1 181 ? -0.595 -0.846 -5.690 1.00 89.44 181 ALA A N 1
ATOM 1405 C CA . ALA A 1 181 ? -0.115 -0.202 -4.472 1.00 89.44 181 ALA A CA 1
ATOM 1406 C C . ALA A 1 181 ? 1.066 0.735 -4.774 1.00 89.44 181 ALA A C 1
ATOM 1408 O O . ALA A 1 181 ? 2.079 0.300 -5.317 1.00 89.44 181 ALA A O 1
ATOM 1409 N N . PHE A 1 182 ? 0.968 1.996 -4.354 1.00 89.94 182 PHE A N 1
ATOM 1410 C CA . PHE A 1 182 ? 2.026 3.002 -4.461 1.00 89.94 182 PHE A CA 1
ATOM 1411 C C . PHE A 1 182 ? 2.450 3.475 -3.067 1.00 89.94 182 PHE A C 1
ATOM 1413 O O . PHE A 1 182 ? 1.599 3.818 -2.243 1.00 89.94 182 PHE A O 1
ATOM 1420 N N . ASN A 1 183 ? 3.760 3.523 -2.805 1.00 89.62 183 ASN A N 1
ATOM 1421 C CA . ASN A 1 183 ? 4.293 4.136 -1.589 1.00 89.62 183 ASN A CA 1
ATOM 1422 C C . ASN A 1 183 ? 4.941 5.480 -1.901 1.00 89.62 183 ASN A C 1
ATOM 1424 O O . ASN A 1 183 ? 6.042 5.506 -2.450 1.00 89.62 183 ASN A O 1
ATOM 1428 N N . GLU A 1 184 ? 4.293 6.567 -1.487 1.00 90.81 184 GLU A N 1
ATOM 1429 C CA . GLU A 1 184 ? 4.817 7.934 -1.584 1.00 90.81 184 GLU A CA 1
ATOM 1430 C C . GLU A 1 184 ? 5.213 8.291 -3.038 1.00 90.81 184 GLU A C 1
ATOM 1432 O O . GLU A 1 184 ? 6.382 8.602 -3.314 1.00 90.81 184 GLU A O 1
ATOM 1437 N N . PRO A 1 185 ? 4.287 8.167 -4.015 1.00 89.38 185 PRO A N 1
ATOM 1438 C CA . PRO A 1 185 ? 4.594 8.416 -5.425 1.00 89.38 185 PRO A CA 1
ATOM 1439 C C . PRO A 1 185 ? 5.011 9.872 -5.695 1.00 89.38 185 PRO A C 1
ATOM 1441 O O . PRO A 1 185 ? 5.797 10.109 -6.606 1.00 89.38 185 PRO A O 1
ATOM 1444 N N . GLU A 1 186 ? 4.556 10.829 -4.883 1.00 90.88 186 GLU A N 1
ATOM 1445 C CA . GLU A 1 186 ? 4.917 12.250 -4.951 1.00 90.88 186 GLU A CA 1
ATOM 1446 C C . GLU A 1 186 ? 6.330 12.565 -4.438 1.00 90.88 186 GLU A C 1
ATOM 1448 O O . GLU A 1 186 ? 6.900 13.607 -4.762 1.00 90.88 186 GLU A O 1
ATOM 1453 N N . ASN A 1 187 ? 6.911 11.679 -3.626 1.00 86.69 187 ASN A N 1
ATOM 1454 C CA . ASN A 1 187 ? 8.203 11.913 -2.990 1.00 86.69 187 ASN A CA 1
ATOM 1455 C C . ASN A 1 187 ? 9.304 12.068 -4.059 1.00 86.69 187 ASN A C 1
ATOM 1457 O O . ASN A 1 187 ? 9.394 11.281 -4.996 1.00 86.69 187 ASN A O 1
ATOM 1461 N N . SER A 1 188 ? 10.167 13.077 -3.910 1.00 82.62 188 SER A N 1
ATOM 1462 C CA . SER A 1 188 ? 11.246 13.413 -4.858 1.00 82.62 188 SER A CA 1
ATOM 1463 C C . SER A 1 188 ? 10.795 13.855 -6.267 1.00 82.62 188 SER A C 1
ATOM 1465 O O . SER A 1 188 ? 11.642 13.979 -7.153 1.00 82.62 188 SER A O 1
ATOM 1467 N N . LEU A 1 189 ? 9.502 14.110 -6.504 1.00 84.50 189 LEU A N 1
ATOM 1468 C CA . LEU A 1 189 ? 9.035 14.763 -7.734 1.00 84.50 189 LEU A CA 1
ATOM 1469 C C . LEU A 1 189 ? 9.176 16.292 -7.648 1.00 84.50 189 LEU A C 1
ATOM 1471 O O . LEU A 1 189 ? 9.239 16.871 -6.564 1.00 84.50 189 LEU A O 1
ATOM 1475 N N . HIS A 1 190 ? 9.192 16.954 -8.806 1.00 82.56 190 HIS A N 1
ATOM 1476 C CA . HIS A 1 190 ? 9.053 18.411 -8.875 1.00 82.56 190 HIS A CA 1
ATOM 1477 C C . HIS A 1 190 ? 7.592 18.810 -8.573 1.00 82.56 190 HIS A C 1
ATOM 1479 O O . HIS A 1 190 ? 6.700 18.130 -9.088 1.00 82.56 190 HIS A O 1
ATOM 1485 N N . PRO A 1 191 ? 7.312 19.889 -7.810 1.00 85.81 191 PRO A N 1
ATOM 1486 C CA . PRO A 1 191 ? 5.945 20.279 -7.440 1.00 85.81 191 PRO A CA 1
ATOM 1487 C C . PRO A 1 191 ? 4.977 20.386 -8.627 1.00 85.81 191 PRO A C 1
ATOM 1489 O O . PRO A 1 191 ? 3.883 19.831 -8.583 1.00 85.81 191 PRO A O 1
ATOM 1492 N N . ASP A 1 192 ? 5.421 20.983 -9.736 1.00 87.50 192 ASP A N 1
ATOM 1493 C CA . ASP A 1 192 ? 4.648 21.147 -10.978 1.00 87.50 192 ASP A CA 1
ATOM 1494 C C . ASP A 1 192 ? 4.150 19.816 -11.592 1.00 87.50 192 ASP A C 1
ATOM 1496 O O . ASP A 1 192 ? 3.226 19.813 -12.404 1.00 87.50 192 ASP A O 1
ATOM 1500 N N . LEU A 1 193 ? 4.746 18.676 -11.217 1.00 85.12 193 LEU A N 1
ATOM 1501 C CA . LEU A 1 193 ? 4.346 17.338 -11.670 1.00 85.12 193 LEU A CA 1
ATOM 1502 C C . LEU A 1 193 ? 3.294 16.680 -10.760 1.00 85.12 193 LEU A C 1
ATOM 1504 O O . LEU A 1 193 ? 2.691 15.684 -11.161 1.00 85.12 193 LEU A O 1
ATOM 1508 N N . ILE A 1 194 ? 3.039 17.212 -9.558 1.00 91.12 194 ILE A N 1
ATOM 1509 C CA . ILE A 1 194 ? 2.070 16.645 -8.605 1.00 91.12 194 ILE A CA 1
ATOM 1510 C C . ILE A 1 194 ? 0.629 16.699 -9.157 1.00 91.12 194 ILE A C 1
ATOM 1512 O O . ILE A 1 194 ? -0.047 15.670 -9.083 1.00 91.12 194 ILE A O 1
ATOM 1516 N N . PRO A 1 195 ? 0.148 17.787 -9.801 1.00 93.38 195 PRO A N 1
ATOM 1517 C CA . PRO A 1 195 ? -1.167 17.789 -10.454 1.00 93.38 195 PRO A CA 1
ATOM 1518 C C . PRO A 1 195 ? -1.271 16.771 -11.601 1.00 93.38 195 PRO A C 1
ATOM 1520 O O . PRO A 1 195 ? -2.301 16.117 -11.763 1.00 93.38 195 PRO A O 1
ATOM 1523 N N . ALA A 1 196 ? -0.194 16.577 -12.370 1.00 87.31 196 ALA A N 1
ATOM 1524 C CA . ALA A 1 196 ? -0.155 15.576 -13.437 1.00 87.31 196 ALA A CA 1
ATOM 1525 C C . ALA A 1 196 ? -0.215 14.143 -12.880 1.00 87.31 196 ALA A C 1
ATOM 1527 O O . ALA A 1 196 ? -0.970 13.313 -13.388 1.00 87.31 196 ALA A O 1
ATOM 1528 N N . LEU A 1 197 ? 0.515 13.863 -11.794 1.00 91.31 197 LEU A N 1
ATOM 1529 C CA . LEU A 1 197 ? 0.429 12.600 -11.061 1.00 91.31 197 LEU A CA 1
ATOM 1530 C C . LEU A 1 197 ? -0.990 12.367 -10.510 1.00 91.31 197 LEU A C 1
ATOM 1532 O O . LEU A 1 197 ? -1.517 11.265 -10.646 1.00 91.31 197 LEU A O 1
ATOM 1536 N N . ALA A 1 198 ? -1.628 13.391 -9.937 1.00 94.62 198 ALA A N 1
ATOM 1537 C CA . ALA A 1 198 ? -2.984 13.293 -9.403 1.00 94.62 198 ALA A CA 1
ATOM 1538 C C . ALA A 1 198 ? -4.021 12.924 -10.482 1.00 94.62 198 ALA A C 1
ATOM 1540 O O . ALA A 1 198 ? -4.815 12.005 -10.273 1.00 94.62 198 ALA A O 1
ATOM 1541 N N . MET A 1 199 ? -3.967 13.567 -11.656 1.00 92.69 199 MET A N 1
ATOM 1542 C CA . MET A 1 199 ? -4.815 13.220 -12.806 1.00 92.69 199 MET A CA 1
ATOM 1543 C C . MET A 1 199 ? -4.575 11.783 -13.296 1.00 92.69 199 MET A C 1
ATOM 1545 O O . MET A 1 199 ? -5.533 11.049 -13.534 1.00 92.69 199 MET A O 1
ATOM 1549 N N . LEU A 1 200 ? -3.311 11.355 -13.408 1.00 89.12 200 LEU A N 1
ATOM 1550 C CA . LEU A 1 200 ? -2.957 9.995 -13.840 1.00 89.12 200 LEU A CA 1
ATOM 1551 C C . LEU A 1 200 ? -3.471 8.921 -12.868 1.00 89.12 200 LEU A C 1
ATOM 1553 O O . LEU A 1 200 ? -3.979 7.886 -13.305 1.00 89.12 200 LEU A O 1
ATOM 1557 N N . LEU A 1 201 ? -3.385 9.169 -11.558 1.00 92.62 201 LEU A N 1
ATOM 1558 C CA . LEU A 1 201 ? -3.929 8.280 -10.527 1.00 92.62 201 LEU A CA 1
ATOM 1559 C C . LEU A 1 201 ? -5.466 8.242 -10.574 1.00 92.62 201 LEU A C 1
ATOM 1561 O O . LEU A 1 201 ? -6.053 7.162 -10.531 1.00 92.62 201 LEU A O 1
ATOM 1565 N N . ALA A 1 202 ? -6.126 9.392 -10.726 1.00 93.94 202 ALA A N 1
ATOM 1566 C CA . ALA A 1 202 ? -7.581 9.468 -10.833 1.00 93.94 202 ALA A CA 1
ATOM 1567 C C . ALA A 1 202 ? -8.126 8.708 -12.058 1.00 93.94 202 ALA A C 1
ATOM 1569 O O . ALA A 1 202 ? -9.022 7.876 -11.907 1.00 93.94 202 ALA A O 1
ATOM 1570 N N . GLU A 1 203 ? -7.547 8.905 -13.247 1.00 89.31 203 GLU A N 1
ATOM 1571 C CA . GLU A 1 203 ? -7.952 8.170 -14.454 1.00 89.31 203 GLU A CA 1
ATOM 1572 C C . GLU A 1 203 ? -7.650 6.668 -14.359 1.00 89.31 203 GLU A C 1
ATOM 1574 O O . GLU A 1 203 ? -8.468 5.845 -14.767 1.00 89.31 203 GLU A O 1
ATOM 1579 N N . THR A 1 204 ? -6.529 6.280 -13.748 1.00 87.00 204 THR A N 1
ATOM 1580 C CA . THR A 1 204 ? -6.177 4.857 -13.584 1.00 87.00 204 THR A CA 1
ATOM 1581 C C . THR A 1 204 ? -7.079 4.149 -12.577 1.00 87.00 204 THR A C 1
ATOM 1583 O O . THR A 1 204 ? -7.381 2.966 -12.750 1.00 87.00 204 THR A O 1
ATOM 1586 N N . SER A 1 205 ? -7.625 4.875 -11.593 1.00 93.25 205 SER A N 1
ATOM 1587 C CA . SER A 1 205 ? -8.627 4.322 -10.673 1.00 93.25 205 SER A CA 1
ATOM 1588 C C . SER A 1 205 ? -9.904 3.832 -11.372 1.00 93.25 205 SER A C 1
ATOM 1590 O O . SER A 1 205 ? -10.647 3.034 -10.811 1.00 93.25 205 SER A O 1
ATOM 1592 N N . ARG A 1 206 ? -10.148 4.230 -12.628 1.00 89.31 206 ARG A N 1
ATOM 1593 C CA . ARG A 1 206 ? -11.283 3.760 -13.442 1.00 89.31 206 ARG A CA 1
ATOM 1594 C C . ARG A 1 206 ? -11.119 2.312 -13.928 1.00 89.31 206 ARG A C 1
ATOM 1596 O O . ARG A 1 206 ? -12.102 1.714 -14.359 1.00 89.31 206 ARG A O 1
ATOM 1603 N N . TYR A 1 207 ? -9.905 1.758 -13.855 1.00 86.12 207 TYR A N 1
ATOM 1604 C CA . TYR A 1 207 ? -9.551 0.419 -14.355 1.00 86.12 207 TYR A CA 1
ATOM 1605 C C . TYR A 1 207 ? -8.889 -0.469 -13.288 1.00 86.12 207 TYR A C 1
ATOM 1607 O O . TYR A 1 207 ? -9.039 -1.690 -13.325 1.00 86.12 207 TYR A O 1
ATOM 1615 N N . SER A 1 208 ? -8.203 0.139 -12.317 1.00 88.75 208 SER A N 1
ATOM 1616 C CA . SER A 1 208 ? -7.512 -0.528 -11.208 1.00 88.75 208 SER A CA 1
ATOM 1617 C C . SER A 1 208 ? -8.007 0.000 -9.869 1.00 88.75 208 SER A C 1
ATOM 1619 O O . SER A 1 208 ? -8.193 1.203 -9.711 1.00 88.75 208 SER A O 1
ATOM 1621 N N . GLN A 1 209 ? -8.144 -0.862 -8.864 1.00 93.06 209 GLN A N 1
ATOM 1622 C CA . GLN A 1 209 ? -8.282 -0.399 -7.487 1.00 93.06 209 GLN A CA 1
ATOM 1623 C C . GLN A 1 209 ? -6.928 0.133 -6.996 1.00 93.06 209 GLN A C 1
ATOM 1625 O O . GLN A 1 209 ? -5.912 -0.555 -7.112 1.00 93.06 209 GLN A O 1
ATOM 1630 N N . LEU A 1 210 ? -6.892 1.349 -6.451 1.00 93.94 210 LEU A N 1
ATOM 1631 C CA . LEU A 1 210 ? -5.650 1.994 -6.019 1.00 93.94 210 LEU A CA 1
ATOM 1632 C C . LEU A 1 210 ? -5.512 2.031 -4.495 1.00 93.94 210 LEU A C 1
ATOM 1634 O O . LEU A 1 210 ? -6.462 2.332 -3.767 1.00 93.94 210 LEU A O 1
ATOM 1638 N N . TRP A 1 211 ? -4.288 1.792 -4.034 1.00 94.19 211 TRP A N 1
ATOM 1639 C CA . TRP A 1 211 ? -3.839 1.932 -2.654 1.00 94.19 211 TRP A CA 1
ATOM 1640 C C . TRP A 1 211 ? -2.589 2.814 -2.618 1.00 94.19 211 TRP A C 1
ATOM 1642 O O . TRP A 1 211 ? -1.545 2.440 -3.147 1.00 94.19 211 TRP A O 1
ATOM 1652 N N . ILE A 1 212 ? -2.678 3.995 -2.015 1.00 94.50 212 ILE A N 1
ATOM 1653 C CA . ILE A 1 212 ? -1.628 5.018 -2.090 1.00 94.50 212 ILE A CA 1
ATOM 1654 C C . ILE A 1 212 ? -1.280 5.469 -0.675 1.00 94.50 212 ILE A C 1
ATOM 1656 O O . ILE A 1 212 ? -2.142 5.993 0.023 1.00 94.50 212 ILE A O 1
ATOM 1660 N N . THR A 1 213 ? -0.029 5.329 -0.237 1.00 93.94 213 THR A N 1
ATOM 1661 C CA . THR A 1 213 ? 0.447 6.092 0.930 1.00 93.94 213 THR A CA 1
ATOM 1662 C C . THR A 1 213 ? 0.992 7.439 0.465 1.00 93.94 213 THR A C 1
ATOM 1664 O O . THR A 1 213 ? 1.718 7.499 -0.524 1.00 93.94 213 THR A O 1
ATOM 1667 N N . SER A 1 214 ? 0.641 8.513 1.172 1.00 91.31 214 SER A N 1
ATOM 1668 C CA . SER A 1 214 ? 1.056 9.884 0.853 1.00 91.31 214 SER A CA 1
ATOM 1669 C C . SER A 1 214 ? 1.525 10.609 2.114 1.00 91.31 214 SER A C 1
ATOM 1671 O O . SER A 1 214 ? 0.909 10.484 3.178 1.00 91.31 214 SER A O 1
ATOM 1673 N N . HIS A 1 215 ? 2.603 11.388 2.019 1.00 86.94 215 HIS A N 1
ATOM 1674 C CA . HIS A 1 215 ? 2.937 12.401 3.032 1.00 86.94 215 HIS A CA 1
ATOM 1675 C C . HIS A 1 215 ? 2.308 13.759 2.713 1.00 86.94 215 HIS A C 1
ATOM 1677 O O . HIS A 1 215 ? 2.228 14.598 3.605 1.00 86.94 215 HIS A O 1
ATOM 1683 N N . SER A 1 216 ? 1.838 13.962 1.480 1.00 84.31 216 SER A N 1
ATOM 1684 C CA . SER A 1 216 ? 1.174 15.182 1.027 1.00 84.31 216 SER A CA 1
ATOM 1685 C C . SER A 1 216 ? -0.362 15.091 1.137 1.00 84.31 216 SER A C 1
ATOM 1687 O O . SER A 1 216 ? -0.986 14.297 0.421 1.00 84.31 216 SER A O 1
ATOM 1689 N N . PRO A 1 217 ? -1.016 15.917 1.980 1.00 84.12 217 PRO A N 1
ATOM 1690 C CA . PRO A 1 217 ? -2.469 16.103 1.937 1.00 84.12 217 PRO A CA 1
ATOM 1691 C C . PRO A 1 217 ? -2.931 16.765 0.630 1.00 84.12 217 PRO A C 1
ATOM 1693 O O . PRO A 1 217 ? -4.028 16.491 0.153 1.00 84.12 217 PRO A O 1
ATOM 1696 N N . GLU A 1 218 ? -2.077 17.596 0.024 1.00 90.44 218 GLU A N 1
ATOM 1697 C CA . GLU A 1 218 ? -2.320 18.254 -1.264 1.00 90.44 218 GLU A CA 1
ATOM 1698 C C . GLU A 1 218 ? -2.477 17.230 -2.400 1.00 90.44 218 GLU A C 1
ATOM 1700 O O . GLU A 1 218 ? -3.398 17.369 -3.199 1.00 90.44 218 GLU A O 1
ATOM 1705 N N . LEU A 1 219 ? -1.682 16.148 -2.433 1.00 92.12 219 LEU A N 1
ATOM 1706 C CA . LEU A 1 219 ? -1.891 15.062 -3.404 1.00 92.12 219 LEU A CA 1
ATOM 1707 C C . LEU A 1 219 ? -3.293 14.442 -3.260 1.00 92.12 219 LEU A C 1
ATOM 1709 O O . LEU A 1 219 ? -3.966 14.212 -4.261 1.00 92.12 219 LEU A O 1
ATOM 1713 N N . ALA A 1 220 ? -3.746 14.186 -2.028 1.00 92.06 220 ALA A N 1
ATOM 1714 C CA . ALA A 1 220 ? -5.090 13.659 -1.778 1.00 92.06 220 ALA A CA 1
ATOM 1715 C C . ALA A 1 220 ? -6.183 14.617 -2.288 1.00 92.06 220 ALA A C 1
ATOM 1717 O O . ALA A 1 220 ? -7.142 14.168 -2.916 1.00 92.06 220 ALA A O 1
ATOM 1718 N N . GLU A 1 221 ? -6.027 15.923 -2.060 1.00 93.94 221 GLU A N 1
ATOM 1719 C CA . GLU A 1 221 ? -6.990 16.936 -2.502 1.00 93.94 221 GLU A CA 1
ATOM 1720 C C . GLU A 1 221 ? -6.983 17.147 -4.023 1.00 93.94 221 GLU A C 1
ATOM 1722 O O . GLU A 1 221 ? -8.043 17.280 -4.629 1.00 93.94 221 GLU A O 1
ATOM 1727 N N . LEU A 1 222 ? -5.817 17.093 -4.673 1.00 95.69 222 LEU A N 1
ATOM 1728 C CA . LEU A 1 222 ? -5.712 17.134 -6.134 1.00 95.69 222 LEU A CA 1
ATOM 1729 C C . LEU A 1 222 ? -6.374 15.908 -6.784 1.00 95.69 222 LEU A C 1
ATOM 1731 O O . LEU A 1 222 ? -7.056 16.048 -7.794 1.00 95.69 222 LEU A O 1
ATOM 1735 N N . ILE A 1 223 ? -6.250 14.710 -6.198 1.00 95.50 223 ILE A N 1
ATOM 1736 C CA . ILE A 1 223 ? -6.934 13.513 -6.722 1.00 95.50 223 ILE A CA 1
ATOM 1737 C C . ILE A 1 223 ? -8.464 13.638 -6.557 1.00 95.50 223 ILE A C 1
ATOM 1739 O O . ILE A 1 223 ? -9.204 13.264 -7.470 1.00 95.50 223 ILE A O 1
ATOM 1743 N N . ARG A 1 224 ? -8.957 14.214 -5.446 1.00 95.06 224 ARG A N 1
ATOM 1744 C CA . ARG A 1 224 ? -10.402 14.446 -5.203 1.00 95.06 224 ARG A CA 1
ATOM 1745 C C . ARG A 1 224 ? -11.074 15.337 -6.253 1.00 95.06 224 ARG A C 1
ATOM 1747 O O . ARG A 1 224 ? -12.275 15.206 -6.466 1.00 95.06 224 ARG A O 1
ATOM 1754 N N . GLN A 1 225 ? -10.321 16.205 -6.931 1.00 95.50 225 GLN A N 1
ATOM 1755 C CA . GLN A 1 225 ? -10.835 17.046 -8.023 1.00 95.50 225 GLN A CA 1
ATOM 1756 C C . GLN A 1 225 ? -11.200 16.234 -9.281 1.00 95.50 225 GLN A C 1
ATOM 1758 O O . GLN A 1 225 ? -11.902 16.741 -10.156 1.00 95.50 225 GLN A O 1
ATOM 1763 N N . HIS A 1 226 ? -10.753 14.975 -9.367 1.00 94.88 226 HIS A N 1
ATOM 1764 C CA . HIS A 1 226 ? -10.907 14.116 -10.542 1.00 94.88 226 HIS A CA 1
ATOM 1765 C C . HIS A 1 226 ? -11.561 12.751 -10.248 1.00 94.88 226 HIS A C 1
ATOM 1767 O O . HIS A 1 226 ? -12.150 12.162 -11.153 1.00 94.88 226 HIS A O 1
ATOM 1773 N N . ALA A 1 227 ? -11.492 12.239 -9.013 1.00 94.69 227 ALA A N 1
ATOM 1774 C CA . ALA A 1 227 ? -12.072 10.950 -8.624 1.00 94.69 227 ALA A CA 1
ATOM 1775 C C . ALA A 1 227 ? -12.608 10.946 -7.180 1.00 94.69 227 ALA A C 1
ATOM 1777 O O . ALA A 1 227 ? -12.185 11.729 -6.332 1.00 94.69 227 ALA A O 1
ATOM 1778 N N . VAL A 1 228 ? -13.512 10.009 -6.872 1.00 94.12 228 VAL A N 1
ATOM 1779 C CA . VAL A 1 228 ? -13.958 9.760 -5.491 1.00 94.12 228 VAL A CA 1
ATOM 1780 C C . VAL A 1 228 ? -12.831 9.068 -4.721 1.00 94.12 228 VAL A C 1
ATOM 1782 O O . VAL A 1 228 ? -12.490 7.922 -5.012 1.00 94.12 228 VAL A O 1
ATOM 1785 N N . VAL A 1 229 ? -12.268 9.762 -3.730 1.00 94.38 229 VAL A N 1
ATOM 1786 C CA . VAL A 1 229 ? -11.169 9.262 -2.889 1.00 94.38 229 VAL A CA 1
ATOM 1787 C C . VAL A 1 229 ? -11.678 8.879 -1.506 1.00 94.38 229 VAL A C 1
ATOM 1789 O O . VAL A 1 229 ? -12.266 9.704 -0.807 1.00 94.38 229 VAL A O 1
ATOM 1792 N N . GLN A 1 230 ? -11.354 7.666 -1.064 1.00 94.69 230 GLN A N 1
ATOM 1793 C CA . GLN A 1 230 ? -11.456 7.282 0.337 1.00 94.69 230 GLN A CA 1
ATOM 1794 C C . GLN A 1 230 ? -10.134 7.590 1.049 1.00 94.69 230 GLN A C 1
ATOM 1796 O O . GLN A 1 230 ? -9.082 7.051 0.701 1.00 94.69 230 GLN A O 1
ATOM 1801 N N . CYS A 1 231 ? -10.179 8.486 2.034 1.00 92.62 231 CYS A N 1
ATOM 1802 C CA . CYS A 1 231 ? -9.003 8.896 2.799 1.00 92.62 231 CYS A CA 1
ATOM 1803 C C . CYS A 1 231 ? -8.952 8.205 4.163 1.00 92.62 231 CYS A C 1
ATOM 1805 O O . CYS A 1 231 ? -9.934 8.215 4.901 1.00 92.62 231 CYS A O 1
ATOM 1807 N N . PHE A 1 232 ? -7.779 7.688 4.521 1.00 93.06 232 PHE A N 1
ATOM 1808 C CA . PHE A 1 232 ? -7.480 7.157 5.849 1.00 93.06 232 PHE A CA 1
ATOM 1809 C C . PHE A 1 232 ? -6.371 7.990 6.484 1.00 93.06 232 PHE A C 1
ATOM 1811 O O . PHE A 1 232 ? -5.229 7.952 6.025 1.00 93.06 232 PHE A O 1
ATOM 1818 N N . GLU A 1 233 ? -6.683 8.742 7.536 1.00 92.31 233 GLU A N 1
ATOM 1819 C CA . GLU A 1 233 ? -5.667 9.463 8.302 1.00 92.31 233 GLU A CA 1
ATOM 1820 C C . GLU A 1 233 ? -5.138 8.592 9.448 1.00 92.31 233 GLU A C 1
ATOM 1822 O O . GLU A 1 233 ? -5.907 7.970 10.183 1.00 92.31 233 GLU A O 1
ATOM 1827 N N . LEU A 1 234 ? -3.811 8.524 9.583 1.00 91.75 234 LEU A N 1
ATOM 1828 C CA . LEU A 1 234 ? -3.132 7.740 10.610 1.00 91.75 234 LEU A CA 1
ATOM 1829 C C . LEU A 1 234 ? -2.547 8.620 11.714 1.00 91.75 234 LEU A C 1
ATOM 1831 O O . LEU A 1 234 ? -1.713 9.490 11.459 1.00 91.75 234 LEU A O 1
ATOM 1835 N N . ALA A 1 235 ? -2.864 8.279 12.958 1.00 90.50 235 ALA A N 1
ATOM 1836 C CA . ALA A 1 235 ? -2.204 8.791 14.150 1.00 90.50 235 ALA A CA 1
ATOM 1837 C C . ALA A 1 235 ? -1.269 7.730 14.760 1.00 90.50 235 ALA A C 1
ATOM 1839 O O . ALA A 1 235 ? -1.479 6.525 14.610 1.00 90.50 235 ALA A O 1
ATOM 1840 N N . GLN A 1 236 ? -0.255 8.174 15.508 1.00 89.81 236 GLN A N 1
ATOM 1841 C CA . GLN A 1 236 ? 0.459 7.307 16.448 1.00 89.81 236 GLN A CA 1
ATOM 1842 C C . GLN A 1 236 ? 0.012 7.644 17.871 1.00 89.81 236 GLN A C 1
ATOM 1844 O O . GLN A 1 236 ? 0.165 8.780 18.319 1.00 89.81 236 GLN A O 1
ATOM 1849 N N . ARG A 1 237 ? -0.515 6.659 18.602 1.00 88.62 237 ARG A N 1
ATOM 1850 C CA . ARG A 1 237 ? -0.921 6.798 20.007 1.00 88.62 237 ARG A CA 1
ATOM 1851 C C . ARG A 1 237 ? -0.196 5.734 20.831 1.00 88.62 237 ARG A C 1
ATOM 1853 O O . ARG A 1 237 ? -0.333 4.547 20.577 1.00 88.62 237 ARG A O 1
ATOM 1860 N N . GLN A 1 238 ? 0.630 6.156 21.793 1.00 85.12 238 GLN A N 1
ATOM 1861 C CA . GLN A 1 238 ? 1.431 5.261 22.657 1.00 85.12 238 GLN A CA 1
ATOM 1862 C C . GLN A 1 238 ? 2.338 4.256 21.895 1.00 85.12 238 GLN A C 1
ATOM 1864 O O . GLN A 1 238 ? 2.610 3.162 22.383 1.00 85.12 238 GLN A O 1
ATOM 1869 N N . GLY A 1 239 ? 2.813 4.625 20.697 1.00 81.88 239 GLY A N 1
ATOM 1870 C CA . GLY A 1 239 ? 3.606 3.756 19.810 1.00 81.88 239 GLY A CA 1
ATOM 1871 C C . GLY A 1 239 ? 2.778 2.830 18.904 1.00 81.88 239 GLY A C 1
ATOM 1872 O O . GLY A 1 239 ? 3.337 2.179 18.023 1.00 81.88 239 GLY A O 1
ATOM 1873 N N . GLU A 1 240 ? 1.456 2.800 19.076 1.00 89.38 240 GLU A N 1
ATOM 1874 C CA . GLU A 1 240 ? 0.508 2.082 18.225 1.00 89.38 240 GLU A CA 1
ATOM 1875 C C . GLU A 1 240 ? 0.061 2.981 17.057 1.00 89.38 240 GLU A C 1
ATOM 1877 O O . GLU A 1 240 ? -0.320 4.135 17.257 1.00 89.38 240 GLU A O 1
ATOM 1882 N N . THR A 1 241 ? 0.116 2.460 15.831 1.00 91.00 241 THR A N 1
ATOM 1883 C CA . THR A 1 241 ? -0.509 3.050 14.641 1.00 91.00 241 THR A CA 1
ATOM 1884 C C . THR A 1 241 ? -2.011 2.816 14.721 1.00 91.00 241 THR A C 1
ATOM 1886 O O . THR A 1 241 ? -2.449 1.669 14.828 1.00 91.00 241 THR A O 1
ATOM 1889 N N . GLN A 1 242 ? -2.790 3.890 14.640 1.00 91.25 242 GLN A N 1
ATOM 1890 C CA . GLN A 1 242 ? -4.251 3.873 14.686 1.00 91.25 242 GLN A CA 1
ATOM 1891 C C . GLN A 1 242 ? -4.816 4.803 13.608 1.00 91.25 242 GLN A C 1
ATOM 1893 O O . GLN A 1 242 ? -4.116 5.694 13.125 1.00 91.25 242 GLN A O 1
ATOM 1898 N N . LEU A 1 243 ? -6.086 4.617 13.251 1.00 89.44 243 LEU A N 1
ATOM 1899 C CA . LEU A 1 243 ? -6.841 5.648 12.538 1.00 89.44 243 LEU A CA 1
ATOM 1900 C C . LEU A 1 243 ? -7.058 6.853 13.473 1.00 89.44 243 LEU A C 1
ATOM 1902 O O . LEU A 1 243 ? -7.164 6.676 14.694 1.00 89.44 243 LEU A O 1
ATOM 1906 N N . ALA A 1 244 ? -7.038 8.059 12.904 1.00 84.25 244 ALA A N 1
ATOM 1907 C CA . ALA A 1 244 ? -7.166 9.318 13.640 1.00 84.25 244 ALA A CA 1
ATOM 1908 C C . ALA A 1 244 ? -8.554 9.469 14.291 1.00 84.25 244 ALA A C 1
ATOM 1910 O O . ALA A 1 244 ? -9.565 9.387 13.567 1.00 84.25 244 ALA A O 1
#

pLDDT: mean 71.35, std 19.53, range [27.11, 96.06]